Protein AF-A0A7C6DMA3-F1 (afdb_monomer)

Mean predicted aligned error: 2.85 Å

Foldseek 3Di:
DQFAWDWDQQFIAGPVRAGDQAAEAFAACLLVCQLVVNVVLNLVLLLLCLVLPHAEYEYECQDDDPGHRDLVSSLVRVLVSLVSNVVSNHAYEYEQDDLPQVDDDDLLVSLLSVLVSQVVGRRYAYASHAEQVDPSHDVLLVDLVSLVVSVVSHDPRHHYFSYEYPDLQDLPPGGLAEEYAQFLADDLLVQLCSLVSQLVSSVVPSHAYENPHYAADDPDDDRRRHDLDLQSLLSNLQSCQQSVHHYYHHYPVSSNSGNDDDSSSSNSSSNVVNVPLDPSNDDWAKDFACDPQDQFNDWPDPPAFPGKIKTHDDFKIKIKTAQGPDGRRTDTDPQKDFPAWSDDDVRMTMTIMGGDD

Radius of gyration: 20.08 Å; Cα contacts (8 Å, |Δi|>4): 879; chains: 1; bounding box: 53×37×54 Å

Nearest PDB structures (foldseek):
  5hmq-assembly3_D  TM=4.630E-01  e=2.710E-03  Pseudomonas putida KT2440
  5hmq-assembly1_A  TM=4.018E-01  e=1.694E-03  Pseudomonas putida KT2440
  6z9h-assembly2_B  TM=3.686E-01  e=1.774E-02  Escherichia coli
  7p76-assembly12_L  TM=3.505E-01  e=6.454E-02  Escherichia coli 909945-2
  3nq2-assembly2_B  TM=3.447E-01  e=1.161E-01  Escherichia coli

pLDDT: mean 97.15, std 2.54, range [81.31, 98.94]

Secondary structure (DSSP, 8-state):
-----EEETTEEE-TTS-B---EEEE-TTHHHHHHTT-HHHHHHHHHHHHHHT--EEEEES-BSSSS-B-HHHHHHHHHHHHHHHHHTT-EEEEEEESSTTSS---HHHHHHHHHHHHHHSSSEEEEEESSTTSTTS-GGGGSHHHHHHHHTTS-TT--EEEE-BSSTT---S-SSSEEE-----S-HHHHHHTHHHHHHHHHHHTS-EEESS-SEE-SS-BTTTEE--HHHHHHHHHHHHHTT-EEEE-BHHHHTTPPPPHHHHHHHHHHHHHHTSS-TT--PEEEETTSTT-SEEE--BTTTBSEEEEEEETTEEEEEEES-SS----EE-TTEEEEEEEEEETTEEEEEEEE--

Solvent-accessible surface area (backbone atoms only — not comparable to full-atom values): 17611 Å² total; per-residue (Å²): 108,72,59,42,62,46,77,58,60,43,34,42,19,34,74,85,66,48,70,49,82,52,34,30,31,44,20,34,34,35,44,41,30,42,47,74,69,39,47,67,56,34,47,53,27,51,52,50,41,39,75,62,65,37,43,27,38,34,28,40,36,23,34,69,83,94,53,80,34,47,60,68,46,29,59,70,22,44,64,57,51,52,52,58,32,37,79,54,52,25,33,34,40,39,22,46,38,32,44,49,58,79,50,93,73,64,63,64,64,49,42,28,51,50,23,54,53,39,53,77,41,46,46,44,36,40,26,52,18,61,46,27,74,43,88,48,28,44,73,64,48,55,35,56,72,51,35,51,55,48,56,71,49,37,47,94,82,46,49,32,22,39,15,26,27,100,44,60,70,54,74,58,41,52,47,72,28,34,37,22,41,40,65,43,62,78,58,68,55,62,39,42,54,50,55,56,42,38,34,51,49,17,68,77,64,53,18,27,29,29,33,63,43,37,59,17,30,23,84,55,68,36,91,61,60,26,38,51,56,32,46,56,33,17,44,40,21,33,47,22,55,40,52,61,33,30,38,26,50,28,35,60,43,15,58,62,28,43,75,56,55,75,47,31,40,50,25,50,49,29,18,43,56,23,47,59,75,58,58,81,93,61,82,46,49,68,31,53,50,56,40,95,83,12,52,30,52,46,53,38,60,86,75,14,21,65,46,51,42,34,19,37,50,93,53,40,34,40,37,41,40,35,44,39,75,55,79,37,64,73,37,61,27,88,54,30,44,81,74,43,76,75,48,77,48,81,34,35,38,33,30,34,29,35,43,63,134

Structure (mmCIF, N/CA/C/O backbone):
data_AF-A0A7C6DMA3-F1
#
_entry.id   AF-A0A7C6DMA3-F1
#
loop_
_atom_site.group_PDB
_atom_site.id
_atom_site.type_symbol
_atom_site.label_atom_id
_atom_site.label_alt_id
_atom_site.label_comp_id
_atom_site.label_asym_id
_atom_site.label_entity_id
_atom_site.label_seq_id
_atom_site.pdbx_PDB_ins_code
_atom_site.Cartn_x
_atom_site.Cartn_y
_atom_site.Cartn_z
_atom_site.occupancy
_atom_site.B_iso_or_equiv
_atom_site.auth_seq_id
_atom_site.auth_comp_id
_atom_site.auth_asym_id
_atom_site.auth_atom_id
_atom_site.pdbx_PDB_model_num
ATOM 1 N N . MET A 1 1 ? 1.587 -17.210 11.664 1.00 85.94 1 MET A N 1
ATOM 2 C CA . MET A 1 1 ? 1.929 -15.797 11.886 1.00 85.94 1 MET A CA 1
ATOM 3 C C . MET A 1 1 ? 3.360 -15.646 12.359 1.00 85.94 1 MET A C 1
ATOM 5 O O . MET A 1 1 ? 3.825 -16.495 13.106 1.00 85.94 1 MET A O 1
ATOM 9 N N . ARG A 1 2 ? 4.049 -14.588 11.923 1.00 91.31 2 ARG A N 1
ATOM 10 C CA . ARG A 1 2 ? 5.487 -14.378 12.159 1.00 91.31 2 ARG A CA 1
ATOM 11 C C . ARG A 1 2 ? 5.799 -13.333 13.234 1.00 91.31 2 ARG A C 1
ATOM 13 O O . ARG A 1 2 ? 6.914 -12.848 13.281 1.00 91.31 2 ARG A O 1
ATOM 20 N N . GLY A 1 3 ? 4.839 -12.997 14.087 1.00 95.75 3 GLY A N 1
ATOM 21 C CA . GLY A 1 3 ? 5.004 -12.002 15.143 1.00 95.75 3 GLY A CA 1
ATOM 22 C C . GLY A 1 3 ? 4.881 -10.558 14.666 1.00 95.75 3 GLY A C 1
ATOM 23 O O . GLY A 1 3 ? 4.418 -10.289 13.556 1.00 95.75 3 GLY A O 1
ATOM 24 N N . ARG A 1 4 ? 5.244 -9.618 15.538 1.00 97.38 4 ARG A N 1
ATOM 25 C CA . ARG A 1 4 ? 5.005 -8.188 15.325 1.00 97.38 4 ARG A CA 1
ATOM 26 C C . ARG A 1 4 ? 5.930 -7.605 14.260 1.00 97.38 4 ARG A C 1
ATOM 28 O O . ARG A 1 4 ? 7.129 -7.860 14.290 1.00 97.38 4 ARG A O 1
ATOM 35 N N . LEU A 1 5 ? 5.377 -6.812 13.342 1.00 98.12 5 LEU A N 1
ATOM 36 C CA . LEU A 1 5 ? 6.200 -6.075 12.384 1.00 98.12 5 LEU A CA 1
ATOM 37 C C . LEU A 1 5 ? 6.976 -4.965 13.090 1.00 98.12 5 LEU A C 1
ATOM 39 O O . LEU A 1 5 ? 6.444 -4.303 13.980 1.00 98.12 5 LEU A O 1
ATOM 43 N N . ALA A 1 6 ? 8.206 -4.750 12.648 1.00 97.75 6 ALA A N 1
ATOM 44 C CA . ALA A 1 6 ? 9.027 -3.606 13.009 1.00 97.75 6 ALA A CA 1
ATOM 45 C C . ALA A 1 6 ? 9.390 -2.810 11.749 1.00 97.75 6 ALA A C 1
ATOM 47 O O . ALA A 1 6 ? 9.106 -3.237 10.622 1.00 97.75 6 ALA A O 1
ATOM 48 N N . ILE A 1 7 ? 10.016 -1.656 11.953 1.00 98.00 7 ILE A N 1
ATOM 49 C CA . ILE A 1 7 ? 10.535 -0.812 10.881 1.00 98.00 7 ILE A CA 1
ATOM 50 C C . ILE A 1 7 ? 12.060 -0.855 10.910 1.00 98.00 7 ILE A C 1
ATOM 52 O O . ILE A 1 7 ? 12.674 -0.707 11.963 1.00 98.00 7 ILE A O 1
ATOM 56 N N . ASP A 1 8 ? 12.644 -1.070 9.737 1.00 97.12 8 ASP A N 1
ATOM 57 C CA . ASP A 1 8 ? 14.080 -1.057 9.477 1.00 97.12 8 ASP A CA 1
ATOM 58 C C . ASP A 1 8 ? 14.340 -0.089 8.317 1.00 97.12 8 ASP A C 1
ATOM 60 O O . ASP A 1 8 ? 14.131 -0.426 7.145 1.00 97.12 8 ASP A O 1
ATOM 64 N N . GLY A 1 9 ? 14.67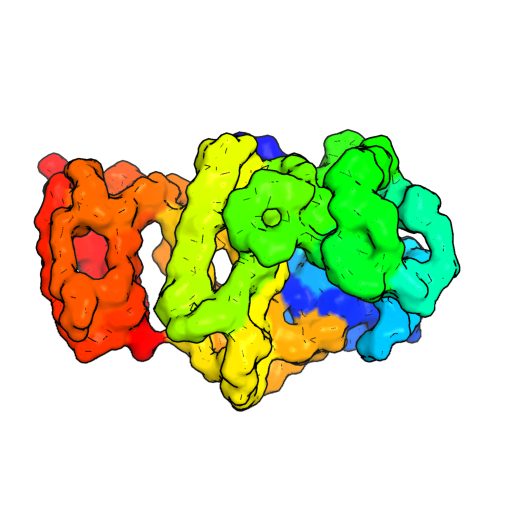5 1.158 8.668 1.00 96.56 9 GLY A N 1
ATOM 65 C CA . GLY A 1 9 ? 14.746 2.289 7.742 1.00 96.56 9 GLY A CA 1
ATOM 66 C C . GLY A 1 9 ? 13.462 2.423 6.924 1.00 96.56 9 GLY A C 1
ATOM 67 O O . GLY A 1 9 ? 12.372 2.649 7.448 1.00 96.56 9 GLY A O 1
ATOM 68 N N . ARG A 1 10 ? 13.576 2.194 5.616 1.00 97.25 10 ARG A N 1
ATOM 69 C CA . ARG A 1 10 ? 12.475 2.300 4.649 1.00 97.25 10 ARG A CA 1
ATOM 70 C C . ARG A 1 10 ? 11.560 1.075 4.570 1.00 97.25 10 ARG A C 1
ATOM 72 O O . ARG A 1 10 ? 10.633 1.071 3.761 1.00 97.25 10 ARG A O 1
ATOM 79 N N . HIS A 1 11 ? 11.793 0.038 5.372 1.00 97.06 11 HIS A N 1
ATOM 80 C CA . HIS A 1 11 ? 11.151 -1.264 5.187 1.00 97.06 11 HIS A CA 1
ATOM 81 C C . HIS A 1 11 ? 10.372 -1.728 6.414 1.00 97.06 11 HIS A C 1
ATOM 83 O O . HIS A 1 11 ? 10.768 -1.503 7.555 1.00 97.06 11 HIS A O 1
ATOM 89 N N . PHE A 1 12 ? 9.290 -2.465 6.165 1.00 98.19 12 PHE A N 1
ATOM 90 C CA . PHE A 1 12 ? 8.677 -3.309 7.184 1.00 98.19 12 PHE A CA 1
ATOM 91 C C . PHE A 1 12 ? 9.434 -4.635 7.266 1.00 98.19 12 PHE A C 1
ATOM 93 O O . PHE A 1 12 ? 9.757 -5.240 6.237 1.00 98.19 12 PHE A O 1
ATOM 100 N N . VAL A 1 13 ? 9.674 -5.123 8.479 1.00 97.69 13 VAL A N 1
ATOM 101 C CA . VAL A 1 13 ? 10.359 -6.399 8.716 1.00 97.69 13 VAL A CA 1
ATOM 102 C C . VAL A 1 13 ? 9.626 -7.249 9.739 1.00 97.69 13 VAL A C 1
ATOM 104 O O . VAL A 1 13 ? 8.988 -6.744 10.661 1.00 97.69 13 VAL A O 1
ATOM 107 N N . TYR A 1 14 ? 9.723 -8.563 9.570 1.00 97.75 14 TYR A N 1
ATOM 108 C CA . TYR A 1 14 ? 9.370 -9.519 10.613 1.00 97.75 14 TYR A CA 1
ATOM 109 C C . TYR A 1 14 ? 10.416 -9.483 11.750 1.00 97.75 14 TYR A C 1
ATOM 111 O O . TYR A 1 14 ? 11.539 -9.027 11.526 1.00 97.75 14 TYR A O 1
ATOM 119 N N . PRO A 1 15 ? 10.117 -10.038 12.941 1.00 96.88 15 PRO A N 1
ATOM 120 C CA . PRO A 1 15 ? 11.073 -10.167 14.048 1.00 96.88 15 PRO A CA 1
ATOM 121 C C . PRO A 1 15 ? 12.363 -10.919 13.696 1.00 96.88 15 PRO A C 1
ATOM 123 O O . PRO A 1 15 ? 13.386 -10.717 14.339 1.00 96.88 15 PRO A O 1
ATOM 126 N N . ASP A 1 16 ? 12.327 -11.788 12.681 1.00 95.81 16 ASP A N 1
ATOM 127 C CA . ASP A 1 16 ? 13.502 -12.513 12.182 1.00 95.81 16 ASP A CA 1
ATOM 128 C C . ASP A 1 16 ? 14.338 -11.710 11.164 1.00 95.81 16 ASP A C 1
ATOM 130 O O . ASP A 1 16 ? 15.251 -12.254 10.544 1.00 95.81 16 ASP A O 1
ATOM 134 N N . GLY A 1 17 ? 14.014 -10.429 10.960 1.00 95.44 17 GLY A N 1
ATOM 135 C CA . GLY A 1 17 ? 14.693 -9.522 10.036 1.00 95.44 17 GLY A CA 1
ATOM 136 C C . GLY A 1 17 ? 14.291 -9.690 8.570 1.00 95.44 17 GLY A C 1
ATOM 137 O O . GLY A 1 17 ? 14.696 -8.885 7.726 1.00 95.44 17 GLY A O 1
ATOM 138 N N . ARG A 1 18 ? 13.475 -10.697 8.218 1.00 95.62 18 ARG A N 1
ATOM 139 C CA . ARG A 1 18 ? 13.034 -10.859 6.828 1.00 95.62 18 ARG A CA 1
ATOM 140 C C . ARG A 1 18 ? 12.102 -9.716 6.412 1.00 95.62 18 ARG A C 1
ATOM 142 O O . ARG A 1 18 ? 11.298 -9.257 7.225 1.00 95.62 18 ARG A O 1
ATOM 149 N N . PRO A 1 19 ? 12.143 -9.288 5.137 1.00 95.94 19 PRO A N 1
ATOM 150 C CA . PRO A 1 19 ? 11.247 -8.251 4.635 1.00 95.94 19 PRO A CA 1
ATOM 151 C C . PRO A 1 19 ? 9.770 -8.662 4.743 1.00 95.94 19 PRO A C 1
ATOM 153 O O . PRO A 1 19 ? 9.406 -9.799 4.425 1.00 95.94 19 PRO A O 1
ATOM 156 N N . PHE A 1 20 ? 8.915 -7.717 5.130 1.00 97.62 20 PHE A N 1
ATOM 157 C CA . PHE A 1 20 ? 7.468 -7.800 4.960 1.00 97.62 20 PHE A CA 1
ATOM 158 C C . PHE A 1 20 ? 7.055 -6.989 3.728 1.00 97.62 20 PHE A C 1
ATOM 160 O O . PHE A 1 20 ? 6.999 -5.761 3.754 1.00 97.62 20 PHE A O 1
ATOM 167 N N . HIS A 1 21 ? 6.726 -7.686 2.641 1.00 98.00 21 HIS A N 1
ATOM 168 C CA . HIS A 1 21 ? 6.213 -7.055 1.424 1.00 98.00 21 HIS A CA 1
ATOM 169 C C . HIS A 1 21 ? 4.713 -6.820 1.547 1.00 98.00 21 HIS A C 1
ATOM 171 O O . HIS A 1 21 ? 3.924 -7.765 1.461 1.00 98.00 21 HIS A O 1
ATOM 177 N N . TRP A 1 22 ? 4.312 -5.571 1.773 1.00 98.56 22 TRP A N 1
ATOM 178 C CA . TRP A 1 22 ? 2.912 -5.202 1.981 1.00 98.56 22 TRP A CA 1
ATOM 179 C C . TRP A 1 22 ? 2.057 -5.472 0.735 1.00 98.56 22 TRP A C 1
ATOM 181 O O . TRP A 1 22 ? 2.224 -4.831 -0.305 1.00 98.56 22 TRP A O 1
ATOM 191 N N . ARG A 1 23 ? 1.097 -6.393 0.875 1.00 98.56 23 ARG A N 1
ATOM 192 C CA . ARG A 1 23 ? 0.064 -6.738 -0.112 1.00 98.56 23 ARG A CA 1
ATOM 193 C C . ARG A 1 23 ? -1.292 -6.646 0.571 1.00 98.56 23 ARG A C 1
ATOM 195 O O . ARG A 1 23 ? -1.877 -7.656 0.975 1.00 98.56 23 ARG A O 1
ATOM 202 N N . GLY A 1 24 ? -1.728 -5.407 0.764 1.00 98.69 24 GLY A N 1
ATOM 203 C CA . GLY A 1 24 ? -2.958 -5.095 1.476 1.00 98.69 24 GLY A CA 1
ATOM 204 C C . GLY A 1 24 ? -4.191 -5.256 0.594 1.00 98.69 24 GLY A 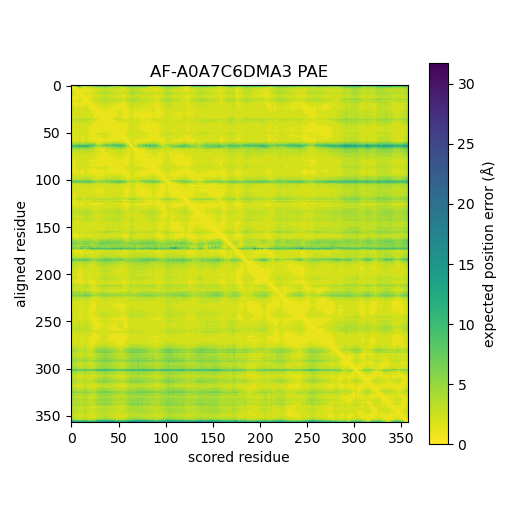C 1
ATOM 205 O O . GLY A 1 24 ? -4.109 -5.133 -0.628 1.00 98.69 24 GLY A O 1
ATOM 206 N N . VAL A 1 25 ? -5.348 -5.452 1.218 1.00 98.94 25 VAL A N 1
ATOM 207 C CA . VAL A 1 25 ? -6.660 -5.290 0.582 1.00 98.94 25 VAL A CA 1
ATOM 208 C C . VAL A 1 25 ? -7.599 -4.482 1.474 1.00 98.94 25 VAL A C 1
ATOM 210 O O . VAL A 1 25 ? -7.590 -4.613 2.698 1.00 98.94 25 VAL A O 1
ATOM 213 N N . THR A 1 26 ? -8.415 -3.627 0.859 1.00 98.69 26 THR A N 1
ATOM 214 C CA . THR A 1 26 ? -9.459 -2.869 1.561 1.00 98.69 26 THR A CA 1
ATOM 215 C C . THR A 1 26 ? -10.580 -3.790 2.054 1.00 98.69 26 THR A C 1
ATOM 217 O O . THR A 1 26 ? -11.122 -4.569 1.273 1.00 98.69 26 THR A O 1
ATOM 220 N N . ALA A 1 27 ? -10.950 -3.665 3.331 1.00 98.62 27 ALA A N 1
ATOM 221 C CA . ALA A 1 27 ? -11.989 -4.451 3.996 1.00 98.62 27 ALA A CA 1
ATOM 222 C C . ALA A 1 27 ? -12.710 -3.622 5.082 1.00 98.62 27 ALA A C 1
ATOM 224 O O . ALA A 1 27 ? -12.784 -4.022 6.242 1.00 98.62 27 ALA A O 1
ATOM 225 N N . PHE A 1 28 ? -13.213 -2.431 4.743 1.00 98.56 28 PHE A N 1
ATOM 226 C CA . PHE A 1 28 ? -13.631 -1.425 5.736 1.00 98.56 28 PHE A CA 1
ATOM 227 C C . PHE A 1 28 ? -14.649 -1.923 6.754 1.00 98.56 28 PHE A C 1
ATOM 229 O O . PHE A 1 28 ? -14.469 -1.693 7.948 1.00 98.56 28 PHE A O 1
ATOM 236 N N . ARG A 1 29 ? -15.671 -2.640 6.287 1.00 98.50 29 ARG A N 1
ATOM 237 C CA . ARG A 1 29 ? -16.746 -3.176 7.124 1.00 98.50 29 ARG A CA 1
ATOM 238 C C . ARG A 1 29 ? -16.361 -4.438 7.906 1.00 98.50 29 ARG A C 1
ATOM 240 O O . ARG A 1 29 ? -17.161 -4.961 8.665 1.00 98.50 29 ARG A O 1
ATOM 247 N N . LEU A 1 30 ? -15.155 -4.975 7.749 1.00 98.69 30 LEU A N 1
ATOM 248 C CA . LEU A 1 30 ? -14.840 -6.298 8.295 1.00 98.69 30 LEU A CA 1
ATOM 249 C C . LEU A 1 30 ? -15.009 -6.381 9.824 1.00 98.69 30 LEU A C 1
ATOM 251 O O . LEU A 1 30 ? -15.485 -7.394 10.329 1.00 98.69 30 LEU A O 1
ATOM 255 N N . LEU A 1 31 ? -14.664 -5.310 10.546 1.00 98.75 31 LEU A N 1
ATOM 256 C CA . LEU A 1 31 ? -14.837 -5.224 12.000 1.00 98.75 31 LEU A CA 1
ATOM 257 C C . LEU A 1 31 ? -16.309 -5.090 12.424 1.00 98.75 31 LEU A C 1
ATOM 259 O O . LEU A 1 31 ? -16.691 -5.628 13.458 1.00 98.75 31 LEU A O 1
ATOM 263 N N . ASP A 1 32 ? -17.129 -4.434 11.604 1.00 98.62 32 ASP A N 1
ATOM 264 C CA . ASP A 1 32 ? -18.578 -4.293 11.803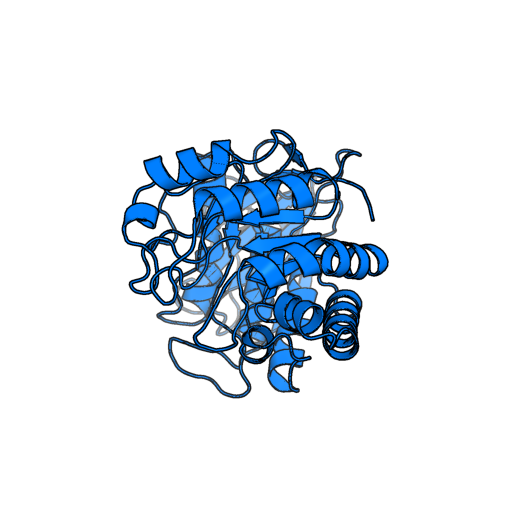 1.00 98.62 32 ASP A CA 1
ATOM 265 C C . ASP A 1 32 ? -19.270 -5.660 11.807 1.00 98.62 32 ASP A C 1
ATOM 267 O O . ASP A 1 32 ? -20.044 -5.948 12.711 1.00 98.62 32 ASP A O 1
ATOM 271 N N . TYR A 1 33 ? -18.899 -6.566 10.894 1.00 98.62 33 TYR A N 1
ATOM 272 C CA . TYR A 1 33 ? -19.444 -7.928 10.909 1.00 98.62 33 TYR A CA 1
ATOM 273 C C . TYR A 1 33 ? -19.153 -8.675 12.211 1.00 98.62 33 TYR A C 1
ATOM 275 O O . TYR A 1 33 ? -20.022 -9.378 12.712 1.00 98.62 33 TYR A O 1
ATOM 283 N N . VAL A 1 34 ? -17.956 -8.520 12.783 1.00 98.75 34 VAL A N 1
ATOM 284 C CA . VAL A 1 34 ? -17.628 -9.156 14.068 1.00 98.75 34 VAL A CA 1
ATOM 285 C C . VAL A 1 34 ? -18.405 -8.497 15.212 1.00 98.75 34 VAL A C 1
ATOM 287 O O . VAL A 1 34 ? -18.910 -9.200 16.083 1.00 98.75 34 VAL A O 1
ATOM 290 N N . ALA A 1 35 ? -18.554 -7.169 15.190 1.00 98.56 35 ALA A N 1
ATOM 291 C CA . ALA A 1 35 ? -19.354 -6.428 16.165 1.00 98.56 35 ALA A CA 1
ATOM 292 C C . ALA A 1 35 ? -20.843 -6.823 16.151 1.00 98.56 35 ALA A C 1
ATOM 294 O O . ALA A 1 35 ? -21.451 -6.917 17.216 1.00 98.56 35 ALA A O 1
ATOM 295 N N . ASP A 1 36 ? -21.394 -7.123 14.974 1.00 98.25 36 ASP A N 1
ATOM 296 C CA . ASP A 1 36 ? -22.778 -7.574 14.781 1.00 98.25 36 ASP A CA 1
ATOM 297 C C . ASP A 1 36 ? -22.975 -9.086 15.030 1.00 98.25 36 ASP A C 1
ATOM 299 O O . ASP A 1 36 ? -24.092 -9.599 14.929 1.00 98.25 36 ASP A O 1
ATOM 303 N N . GLY A 1 37 ? -21.905 -9.830 15.338 1.00 98.19 37 GLY A N 1
ATOM 304 C CA . GLY A 1 37 ? -21.943 -11.286 15.523 1.00 98.19 37 GLY A CA 1
ATOM 305 C C . GLY A 1 37 ? -21.991 -12.104 14.223 1.00 98.19 37 GLY A C 1
ATOM 306 O O . GLY A 1 37 ? -22.164 -13.322 14.266 1.00 98.19 37 GLY A O 1
ATOM 307 N N . ASP A 1 38 ? -21.795 -11.476 13.063 1.00 98.31 38 ASP A N 1
ATOM 308 C CA . ASP A 1 38 ? -21.713 -12.109 11.740 1.00 98.31 38 ASP A CA 1
ATOM 309 C C . ASP A 1 38 ? -20.264 -12.511 11.389 1.00 98.31 38 ASP A C 1
ATOM 311 O O . ASP A 1 38 ? -19.695 -12.150 10.352 1.00 98.31 38 ASP A O 1
ATOM 315 N N . GLU A 1 39 ? -19.632 -13.297 12.266 1.00 98.56 39 GLU A N 1
ATOM 316 C CA . GLU A 1 39 ? -18.266 -13.794 12.042 1.00 98.56 39 GLU A CA 1
ATOM 317 C C . GLU A 1 39 ? -18.143 -14.630 10.757 1.00 98.56 39 GLU A C 1
ATOM 319 O O . GLU A 1 39 ? -17.056 -14.722 10.187 1.00 98.56 39 GLU A O 1
ATOM 324 N N . GLY A 1 40 ? -19.245 -15.216 10.270 1.00 98.69 40 GLY A N 1
ATOM 325 C CA . GLY A 1 40 ? -19.273 -16.002 9.038 1.00 98.69 40 GLY A CA 1
ATOM 326 C C . GLY A 1 40 ? -18.898 -15.177 7.805 1.00 98.69 40 GLY A C 1
ATOM 327 O O . GLY A 1 40 ? -18.076 -15.623 6.997 1.00 98.69 40 GLY A O 1
ATOM 328 N N . LYS A 1 41 ? -19.432 -13.954 7.673 1.00 98.56 41 LYS A N 1
ATOM 329 C CA . LYS A 1 41 ? -19.024 -13.036 6.596 1.00 98.56 41 LYS A CA 1
ATOM 330 C C . LYS A 1 41 ? -17.579 -12.583 6.750 1.00 98.56 41 LYS A C 1
ATOM 332 O O . LYS A 1 41 ? -16.842 -12.569 5.762 1.00 98.56 41 LYS A O 1
ATOM 337 N N . ALA A 1 42 ? -17.158 -12.262 7.975 1.00 98.81 42 ALA A N 1
ATOM 338 C CA . ALA A 1 42 ? -15.786 -11.838 8.230 1.00 98.81 42 ALA A CA 1
ATOM 339 C C . ALA A 1 42 ? -14.769 -12.941 7.886 1.00 98.81 42 ALA A C 1
ATOM 341 O O . ALA A 1 42 ? -13.793 -12.700 7.174 1.00 98.81 42 ALA A O 1
ATOM 342 N N . ASP A 1 43 ? -15.024 -14.175 8.320 1.00 98.88 43 ASP A N 1
ATOM 343 C CA . ASP A 1 43 ? -14.207 -15.336 7.978 1.00 98.88 43 ASP A CA 1
ATOM 344 C C . ASP A 1 43 ? -14.174 -15.598 6.466 1.00 98.88 43 ASP A C 1
ATOM 346 O O . ASP A 1 43 ? -13.094 -15.828 5.918 1.00 98.88 43 ASP A O 1
ATOM 350 N N . ALA A 1 44 ? -15.318 -15.537 5.776 1.00 98.81 44 ALA A N 1
ATOM 351 C CA . ALA A 1 44 ? -15.369 -15.736 4.329 1.00 98.81 44 ALA A CA 1
ATOM 352 C C . ALA A 1 44 ? -14.446 -14.752 3.588 1.00 98.81 44 ALA A C 1
ATOM 354 O O . ALA A 1 44 ? -13.676 -15.167 2.717 1.00 98.81 44 ALA A O 1
ATOM 355 N N . PHE A 1 45 ? -14.459 -13.473 3.980 1.00 98.88 45 PHE A N 1
ATOM 356 C CA . PHE A 1 45 ? -13.566 -12.466 3.409 1.00 98.88 45 PHE A CA 1
ATOM 357 C C . PHE A 1 45 ? -12.094 -12.730 3.750 1.00 98.88 45 PHE A C 1
ATOM 359 O O . PHE A 1 45 ? -11.244 -12.700 2.862 1.00 98.88 45 PHE A O 1
ATOM 366 N N . LEU A 1 46 ? -11.770 -13.031 5.013 1.00 98.94 46 LEU A N 1
ATOM 367 C CA . LEU A 1 46 ? -10.391 -13.314 5.430 1.00 98.94 46 LEU A CA 1
ATOM 368 C C . LEU A 1 46 ? -9.817 -14.554 4.718 1.00 98.94 46 LEU A C 1
ATOM 370 O O . LEU A 1 46 ? -8.663 -14.541 4.287 1.00 98.94 46 LEU A O 1
ATOM 374 N N . ARG A 1 47 ? -10.614 -15.619 4.549 1.00 98.88 47 ARG A N 1
ATOM 375 C CA . ARG A 1 47 ? -10.218 -16.808 3.774 1.00 98.88 47 ARG A CA 1
ATOM 376 C C . ARG A 1 47 ? -9.965 -16.461 2.318 1.00 98.88 47 ARG A C 1
ATOM 378 O O . ARG A 1 47 ? -8.941 -16.873 1.776 1.00 98.88 47 ARG A O 1
ATOM 385 N N . TRP A 1 48 ? -10.862 -15.691 1.705 1.00 98.81 48 TRP A N 1
ATOM 386 C CA . TRP A 1 48 ? -10.678 -15.210 0.342 1.00 98.81 48 TRP A CA 1
ATOM 387 C C . TRP A 1 48 ? -9.383 -14.397 0.203 1.00 98.81 48 TRP A C 1
ATOM 389 O O . TRP A 1 48 ? -8.575 -14.692 -0.680 1.00 98.81 48 TRP A O 1
ATOM 399 N N . ALA A 1 49 ? -9.143 -13.435 1.098 1.00 98.88 49 ALA A N 1
ATOM 400 C CA . ALA A 1 49 ? -7.965 -12.576 1.052 1.00 98.88 49 ALA A CA 1
ATOM 401 C C . ALA A 1 49 ? -6.679 -13.411 1.128 1.00 98.88 49 ALA A C 1
ATOM 403 O O . ALA A 1 49 ? -5.788 -13.284 0.283 1.00 98.88 49 ALA A O 1
ATOM 404 N N . ARG A 1 50 ? -6.612 -14.345 2.086 1.00 98.75 50 ARG A N 1
ATOM 405 C CA . ARG A 1 50 ? -5.453 -15.228 2.229 1.00 98.75 50 ARG A CA 1
ATOM 406 C C . ARG A 1 50 ? -5.258 -16.132 1.012 1.00 98.75 50 ARG A C 1
ATOM 408 O O . ARG A 1 50 ? -4.135 -16.231 0.517 1.00 98.75 50 ARG A O 1
ATOM 415 N N . ALA A 1 51 ? -6.325 -16.768 0.526 1.00 98.69 51 ALA A N 1
ATOM 416 C CA . ALA A 1 51 ? -6.275 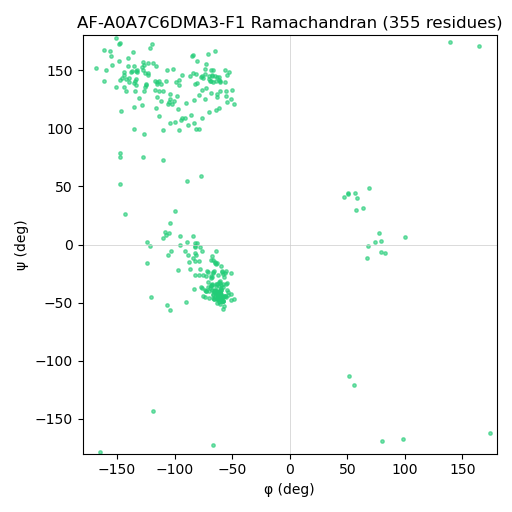-17.676 -0.622 1.00 98.69 51 ALA A CA 1
ATOM 417 C C . ALA A 1 51 ? -5.793 -16.973 -1.900 1.00 98.69 51 ALA A C 1
ATOM 419 O O . ALA A 1 51 ? -5.067 -17.566 -2.695 1.00 98.69 51 ALA A O 1
ATOM 420 N N . ASN A 1 52 ? -6.128 -15.691 -2.059 1.00 98.69 52 ASN A N 1
ATOM 421 C CA . ASN A 1 52 ? -5.695 -14.887 -3.198 1.00 98.69 52 ASN A CA 1
ATOM 422 C C . ASN A 1 52 ? -4.281 -14.328 -3.051 1.00 98.69 52 ASN A C 1
ATOM 424 O O . ASN A 1 52 ? -3.735 -13.840 -4.029 1.00 98.69 52 ASN A O 1
ATOM 428 N N . GLY A 1 53 ? -3.644 -14.452 -1.884 1.00 98.56 53 GLY A N 1
ATOM 429 C CA . GLY A 1 53 ? -2.252 -14.053 -1.682 1.00 98.56 53 GLY A CA 1
ATOM 430 C C . GLY A 1 53 ? -2.040 -12.707 -1.005 1.00 98.56 53 GLY A C 1
ATOM 431 O O . GLY A 1 53 ? -0.887 -12.288 -0.892 1.00 98.56 53 GLY A O 1
ATOM 432 N N . PHE A 1 54 ? -3.104 -12.060 -0.529 1.00 98.81 54 PHE A N 1
ATOM 433 C CA . PHE A 1 54 ? -2.974 -10.913 0.362 1.00 98.81 54 PHE A CA 1
ATOM 434 C C . PHE A 1 54 ? -2.380 -11.358 1.704 1.00 98.81 54 PHE A C 1
ATOM 436 O O . PHE A 1 54 ? -2.562 -12.500 2.141 1.00 98.81 54 PHE A O 1
ATOM 443 N N . ASN A 1 55 ? -1.648 -10.453 2.351 1.00 98.75 55 ASN A N 1
ATOM 444 C CA . ASN A 1 55 ? -1.067 -10.673 3.680 1.00 98.75 55 ASN A CA 1
ATOM 445 C C . ASN A 1 55 ? -1.537 -9.648 4.719 1.00 98.75 55 ASN A C 1
ATOM 447 O O . ASN A 1 55 ? -1.148 -9.743 5.883 1.00 98.75 55 ASN A O 1
ATOM 451 N N . LEU A 1 56 ? -2.376 -8.694 4.311 1.00 98.75 56 LEU A N 1
ATOM 452 C CA . LEU A 1 56 ? -2.932 -7.672 5.181 1.00 98.75 56 LEU A CA 1
ATOM 453 C C . LEU A 1 56 ? -4.343 -7.275 4.733 1.00 98.75 56 LEU A C 1
ATOM 455 O O . LEU A 1 56 ? -4.609 -7.153 3.537 1.00 98.75 56 LEU A O 1
ATOM 459 N N . VAL A 1 57 ? -5.232 -7.031 5.694 1.00 98.88 57 VAL A N 1
ATOM 460 C CA . VAL A 1 57 ? -6.548 -6.414 5.470 1.00 98.88 57 VAL A CA 1
ATOM 461 C C . VAL A 1 57 ? -6.627 -5.063 6.175 1.00 98.88 57 VAL A C 1
ATOM 463 O O . VAL A 1 57 ? -6.142 -4.910 7.292 1.00 98.88 57 VAL A O 1
ATOM 466 N N . ARG A 1 58 ? -7.237 -4.074 5.525 1.00 98.81 58 ARG A N 1
ATOM 467 C CA . ARG A 1 58 ? -7.405 -2.721 6.064 1.00 98.81 58 ARG A CA 1
ATOM 468 C C . ARG A 1 58 ? -8.849 -2.490 6.493 1.00 98.81 58 ARG A C 1
ATOM 470 O O . ARG A 1 58 ? -9.748 -2.584 5.655 1.00 98.81 58 ARG A O 1
ATOM 477 N N . VAL A 1 59 ? -9.073 -2.177 7.768 1.00 98.81 59 VAL A N 1
ATOM 478 C CA . VAL A 1 59 ? -10.409 -2.117 8.393 1.00 98.81 59 VAL A CA 1
ATOM 479 C C . VAL A 1 59 ? -10.644 -0.775 9.083 1.00 98.81 59 VAL A C 1
ATOM 481 O O . VAL A 1 59 ? -9.690 -0.125 9.508 1.00 98.81 59 VAL A O 1
ATOM 484 N N . LEU A 1 60 ? -11.905 -0.358 9.222 1.00 98.56 60 LEU A N 1
ATOM 485 C CA . LEU A 1 60 ? -12.255 0.850 9.976 1.00 98.56 60 LEU A CA 1
ATOM 486 C C . LEU A 1 60 ? -12.658 0.493 11.412 1.00 98.56 60 LEU A C 1
ATOM 488 O O . LEU A 1 60 ? -13.398 -0.461 11.631 1.00 98.56 60 LEU A O 1
ATOM 492 N N . GLY A 1 61 ? -12.177 1.276 12.378 1.00 97.31 61 GLY A N 1
ATOM 493 C CA . GLY A 1 61 ? -12.515 1.202 13.805 1.00 97.31 61 GLY A CA 1
ATOM 494 C C . GLY A 1 61 ? -13.741 2.029 14.199 1.00 97.31 61 GLY A C 1
ATOM 495 O O . GLY A 1 61 ? -14.229 1.931 15.320 1.00 97.31 61 GLY A O 1
ATOM 496 N N . SER A 1 62 ? -14.248 2.850 13.281 1.00 94.94 62 SER A N 1
ATOM 497 C CA . SER A 1 62 ? -15.459 3.653 13.446 1.00 94.94 62 SER A CA 1
ATOM 498 C C . SER A 1 62 ? -15.977 4.092 12.076 1.00 94.94 62 SER A C 1
ATOM 500 O O . SER A 1 62 ? -15.178 4.403 11.196 1.00 94.94 62 SER A O 1
ATOM 502 N N . LEU A 1 63 ? -17.298 4.091 11.872 1.00 94.44 63 LEU A N 1
ATOM 503 C CA . LEU A 1 63 ? -17.981 4.721 10.731 1.00 94.44 63 LEU A CA 1
ATOM 504 C C . LEU A 1 63 ? -19.495 4.745 11.005 1.00 94.44 63 LEU A C 1
ATOM 506 O O . LEU A 1 63 ? -19.993 3.864 11.695 1.00 94.44 63 LEU A O 1
ATOM 510 N N . CYS A 1 64 ? -20.244 5.707 10.454 1.00 86.75 64 CYS A N 1
ATOM 511 C CA . CYS A 1 64 ? -21.714 5.684 10.533 1.00 86.75 64 CYS A CA 1
ATOM 512 C C . CYS A 1 64 ? -22.436 6.204 9.273 1.00 86.75 64 CYS A C 1
ATOM 514 O O . CYS A 1 64 ? -23.547 6.722 9.359 1.00 86.75 64 CYS A O 1
ATOM 516 N N . CYS A 1 65 ? -21.802 6.116 8.097 1.00 85.94 65 CYS A N 1
ATOM 517 C CA . CYS A 1 65 ? -22.428 6.495 6.822 1.00 85.94 65 CYS A CA 1
ATOM 518 C C . CYS A 1 65 ? -22.808 5.284 5.955 1.00 85.94 65 CYS A C 1
ATOM 520 O O . CYS A 1 65 ? -23.950 5.190 5.520 1.00 85.94 65 CYS A O 1
ATOM 522 N N . TRP A 1 66 ? -21.877 4.358 5.698 1.00 86.81 66 TRP A N 1
ATOM 523 C CA . TRP A 1 66 ? -22.115 3.174 4.851 1.00 86.81 66 TRP A CA 1
ATOM 524 C C . TRP A 1 66 ? -22.458 1.906 5.643 1.00 86.81 66 TRP A C 1
ATOM 526 O O . TRP A 1 66 ? -23.041 0.970 5.101 1.00 86.81 66 TRP A O 1
ATOM 536 N N . PHE A 1 67 ? -22.064 1.881 6.910 1.00 92.94 67 PHE A N 1
ATOM 537 C CA . PHE A 1 67 ? -22.391 0.898 7.939 1.00 92.94 67 PHE A CA 1
ATOM 538 C C . PHE A 1 67 ? -22.254 1.598 9.298 1.00 92.94 67 PHE A C 1
ATOM 540 O O . PHE A 1 67 ? -21.661 2.682 9.352 1.00 92.94 67 PHE A O 1
ATOM 547 N N . ASP A 1 68 ? -22.837 1.032 10.356 1.00 93.88 68 ASP A N 1
ATOM 548 C CA . ASP A 1 68 ? -22.937 1.680 11.668 1.00 93.88 68 ASP A CA 1
ATOM 549 C C . ASP A 1 68 ? -22.048 1.022 12.730 1.00 93.88 68 ASP A C 1
ATOM 551 O O . ASP A 1 68 ? -22.522 0.397 13.677 1.00 93.88 68 ASP A O 1
ATOM 555 N N . LEU A 1 69 ? -20.738 1.233 12.608 1.00 96.75 69 LEU A N 1
ATOM 556 C CA . LEU A 1 69 ? -19.779 0.725 13.576 1.00 96.75 69 LEU A CA 1
ATOM 557 C C . LEU A 1 69 ? -19.581 1.726 14.720 1.00 96.75 69 LEU A C 1
ATOM 559 O O . LEU A 1 69 ? -18.867 2.730 14.600 1.00 96.75 69 LEU A O 1
ATOM 563 N N . GLN A 1 70 ? -20.203 1.429 15.860 1.00 96.12 70 GLN A N 1
ATOM 564 C CA . GLN A 1 70 ? -20.044 2.199 17.093 1.00 96.12 70 GLN A CA 1
ATOM 565 C C . GLN A 1 70 ? -18.626 2.036 17.676 1.00 96.12 70 GLN A C 1
ATOM 567 O O . GLN A 1 70 ? -18.120 0.913 17.724 1.00 96.12 70 GLN A O 1
ATOM 572 N N . PRO A 1 71 ? -18.008 3.102 18.227 1.00 96.69 71 PRO A N 1
ATOM 573 C CA . PRO A 1 71 ? -16.675 3.032 18.834 1.00 96.69 71 PRO A CA 1
ATOM 574 C C . PRO A 1 71 ? -16.515 1.945 19.908 1.00 96.69 71 PRO A C 1
ATOM 576 O O . PRO A 1 71 ? -15.490 1.269 19.948 1.00 96.69 71 PRO A O 1
ATOM 579 N N . HIS A 1 72 ? -17.520 1.757 20.770 1.00 97.50 72 HIS A N 1
ATOM 580 C CA . HIS A 1 72 ? -17.483 0.742 21.829 1.00 97.50 72 HIS A CA 1
ATOM 581 C C . HIS A 1 72 ? -17.635 -0.680 21.266 1.00 97.50 72 HIS A C 1
ATOM 583 O O . HIS A 1 72 ? -16.918 -1.585 21.688 1.00 97.50 72 HIS A O 1
ATOM 589 N N . SER A 1 73 ? -18.511 -0.874 20.274 1.00 98.25 73 SER A N 1
ATOM 590 C CA . SER A 1 73 ? -18.674 -2.162 19.593 1.00 98.25 73 SER A CA 1
ATOM 591 C C . SER A 1 73 ? -17.405 -2.553 18.838 1.00 98.25 73 SER A C 1
ATOM 593 O O . SER A 1 73 ? -16.966 -3.696 18.927 1.00 98.25 73 SER A O 1
ATOM 595 N N . ALA A 1 74 ? -16.752 -1.592 18.176 1.00 98.19 74 ALA A N 1
ATOM 596 C CA . ALA A 1 74 ? -15.463 -1.803 17.527 1.00 98.19 74 ALA A CA 1
ATOM 597 C C . ALA A 1 74 ? -14.385 -2.253 18.520 1.00 98.19 74 ALA A C 1
ATOM 599 O O . ALA A 1 74 ? -13.676 -3.220 18.257 1.00 98.19 74 ALA A O 1
ATOM 600 N N . GLN A 1 75 ? -14.280 -1.593 19.679 1.00 98.62 75 GLN A N 1
ATOM 601 C CA . GLN A 1 75 ? -13.330 -1.970 20.733 1.00 98.62 75 GLN A CA 1
ATOM 602 C C . GLN A 1 75 ? -13.586 -3.385 21.262 1.00 98.62 75 GLN A C 1
ATOM 604 O O . GLN A 1 75 ? -12.637 -4.141 21.460 1.00 98.62 75 GLN A O 1
ATOM 609 N N . ALA A 1 76 ? -14.852 -3.755 21.469 1.00 98.62 76 ALA A N 1
ATOM 610 C CA . ALA A 1 76 ? -15.223 -5.086 21.940 1.00 98.62 76 ALA A CA 1
ATOM 611 C C . ALA A 1 76 ? -14.921 -6.181 20.899 1.00 98.62 76 ALA A C 1
ATOM 613 O O . ALA A 1 76 ? -14.447 -7.258 21.256 1.00 98.62 76 ALA A O 1
ATOM 614 N N . ALA A 1 77 ? -15.153 -5.896 19.615 1.00 98.81 77 ALA A N 1
ATOM 615 C CA . ALA A 1 77 ? -14.983 -6.846 18.517 1.00 98.81 77 ALA A CA 1
ATOM 616 C C . ALA A 1 77 ? -13.534 -6.976 18.018 1.00 98.81 77 ALA A C 1
ATOM 618 O O . ALA A 1 77 ? -13.153 -8.017 17.478 1.00 98.81 77 ALA A O 1
ATOM 619 N N . LEU A 1 78 ? -12.708 -5.937 18.185 1.00 98.88 78 LEU A N 1
ATOM 620 C CA . LEU A 1 78 ? -11.366 -5.884 17.602 1.00 98.88 78 LEU A CA 1
ATOM 621 C C . LEU A 1 78 ? -10.455 -7.047 18.035 1.00 98.88 78 LEU A C 1
ATOM 623 O O . LEU A 1 78 ? -9.843 -7.637 17.144 1.00 98.88 78 LEU A O 1
ATOM 627 N N . PRO A 1 79 ? -10.370 -7.447 19.324 1.00 98.81 79 PRO A N 1
ATOM 628 C CA . PRO A 1 79 ? -9.561 -8.602 19.718 1.00 98.81 79 PRO A CA 1
ATOM 629 C C . PRO A 1 79 ? -9.926 -9.862 18.926 1.00 98.81 79 PRO A C 1
ATOM 631 O O . PRO A 1 79 ? -9.047 -10.545 18.401 1.00 98.81 79 PRO A O 1
ATOM 634 N N . ARG A 1 80 ? -11.230 -10.108 18.756 1.00 98.75 80 ARG A N 1
ATOM 635 C CA . ARG A 1 80 ? -11.744 -11.269 18.034 1.00 98.75 80 ARG A CA 1
ATOM 636 C C . ARG A 1 80 ? -11.399 -11.223 16.546 1.00 98.75 80 ARG A C 1
ATOM 638 O O . ARG A 1 80 ? -10.936 -12.222 15.998 1.00 98.75 80 ARG A O 1
ATOM 645 N N . LEU A 1 81 ? -11.548 -10.066 15.898 1.00 98.88 81 LEU A N 1
ATOM 646 C CA . LEU A 1 81 ? -11.134 -9.900 14.501 1.00 98.88 81 LEU A CA 1
ATOM 647 C C . LEU A 1 81 ? -9.632 -10.170 14.318 1.00 98.88 81 LEU A C 1
ATOM 649 O O . LEU A 1 81 ? -9.238 -10.853 13.370 1.00 98.88 81 LEU A O 1
ATOM 653 N N . LEU A 1 82 ? -8.793 -9.643 15.215 1.00 98.81 82 LEU A N 1
ATOM 654 C CA . LEU A 1 82 ? -7.342 -9.819 15.146 1.00 98.81 82 LEU A CA 1
ATOM 655 C C . LEU A 1 82 ? -6.946 -11.298 15.290 1.00 98.81 82 LEU A C 1
ATOM 657 O O . LEU A 1 82 ? -6.127 -11.781 14.507 1.00 98.81 82 LEU A O 1
ATOM 661 N N . GLU A 1 83 ? -7.587 -12.046 16.194 1.00 98.62 83 GLU A N 1
ATOM 662 C CA . GLU A 1 83 ? -7.427 -13.504 16.308 1.00 98.62 83 GLU A CA 1
ATOM 663 C C . GLU A 1 83 ? -7.834 -14.241 15.024 1.00 98.62 83 GLU A C 1
ATOM 665 O O . GLU A 1 83 ? -7.091 -15.097 14.532 1.00 98.62 83 GLU A O 1
ATOM 670 N N . MET A 1 84 ? -8.992 -13.901 14.446 1.00 98.75 84 MET A N 1
ATOM 671 C CA . MET A 1 84 ? -9.467 -14.502 13.195 1.00 98.75 84 MET A CA 1
ATOM 672 C C . MET A 1 84 ? -8.486 -14.244 12.044 1.00 98.75 84 MET A C 1
ATOM 674 O O . MET A 1 84 ? -8.166 -15.161 11.279 1.00 98.75 84 MET A O 1
ATOM 678 N N . ALA A 1 85 ? -7.966 -13.023 11.918 1.00 98.81 85 ALA A N 1
ATOM 679 C CA . ALA A 1 85 ? -6.947 -12.702 10.924 1.00 98.81 85 ALA A CA 1
ATOM 680 C C . ALA A 1 85 ? -5.644 -13.481 11.181 1.00 98.81 85 ALA A C 1
ATOM 682 O O . ALA A 1 85 ? -5.061 -14.035 10.246 1.00 98.81 85 ALA A O 1
ATOM 683 N N . ALA A 1 86 ? -5.230 -13.624 12.444 1.00 98.50 86 ALA A N 1
ATOM 684 C CA . ALA A 1 86 ? -4.009 -14.337 12.804 1.00 98.50 86 ALA A CA 1
ATOM 685 C C . ALA A 1 86 ? -4.048 -15.832 12.483 1.00 98.50 86 ALA A C 1
ATOM 687 O O . ALA A 1 86 ? -3.078 -16.370 11.940 1.00 98.50 86 ALA A O 1
ATOM 688 N N . GLN A 1 87 ? -5.188 -16.485 12.717 1.00 98.31 87 GLN A N 1
ATOM 689 C CA . GLN A 1 87 ? -5.434 -17.874 12.307 1.00 98.31 87 GLN A CA 1
ATOM 690 C C . GLN A 1 87 ? -5.299 -18.086 10.792 1.00 98.31 87 GLN A C 1
ATOM 692 O O . GLN A 1 87 ? -5.052 -19.202 10.341 1.00 98.31 87 GLN A O 1
ATOM 697 N N . ARG A 1 88 ? -5.456 -17.019 10.002 1.00 98.25 88 ARG A N 1
ATOM 698 C CA . ARG A 1 88 ? -5.368 -17.025 8.535 1.00 98.25 88 ARG A CA 1
ATOM 699 C C . ARG A 1 88 ? -4.058 -16.420 8.029 1.00 98.25 88 ARG A C 1
ATOM 701 O O . ARG A 1 88 ? -3.906 -16.234 6.827 1.00 98.25 88 ARG A O 1
ATOM 708 N N . ASP A 1 89 ? -3.098 -16.168 8.923 1.00 98.12 89 ASP A N 1
ATOM 709 C CA . ASP A 1 89 ? -1.784 -15.600 8.601 1.00 98.12 89 ASP A CA 1
ATOM 710 C C . ASP A 1 89 ? -1.882 -14.223 7.913 1.00 98.12 89 ASP A C 1
ATOM 712 O O . ASP A 1 89 ? -1.152 -13.926 6.969 1.00 98.12 89 ASP A O 1
ATOM 716 N N . LEU A 1 90 ? -2.820 -13.394 8.387 1.00 98.75 90 LEU A N 1
ATOM 717 C CA . LEU A 1 90 ? -3.055 -12.027 7.924 1.00 98.75 90 LEU A CA 1
ATOM 718 C C . LEU A 1 90 ? -2.730 -11.008 9.023 1.00 98.75 90 LEU A C 1
ATOM 720 O O . LEU A 1 90 ? -3.072 -11.199 10.195 1.00 98.75 90 LEU A O 1
ATOM 724 N N . TYR A 1 91 ? -2.122 -9.898 8.611 1.00 98.88 91 TYR A N 1
ATOM 725 C CA . TYR A 1 91 ? -2.052 -8.672 9.400 1.00 98.88 91 TYR A CA 1
ATOM 726 C C . TYR A 1 91 ? -3.310 -7.821 9.193 1.00 98.88 91 TYR A C 1
ATOM 728 O O . TYR A 1 91 ? -4.049 -7.994 8.220 1.00 98.88 91 TYR A O 1
ATOM 736 N N . VAL A 1 92 ? -3.548 -6.884 10.104 1.00 98.88 92 VAL A N 1
ATOM 737 C CA . VAL A 1 92 ? -4.665 -5.943 10.054 1.00 98.88 92 VAL A CA 1
ATOM 738 C C . VAL A 1 92 ? -4.140 -4.520 10.219 1.00 98.88 92 VAL A C 1
ATOM 740 O O . VAL A 1 92 ? -3.548 -4.184 11.241 1.00 98.88 92 VAL A O 1
ATOM 743 N N . GLU A 1 93 ? -4.374 -3.664 9.231 1.00 98.88 93 GLU A N 1
ATOM 744 C CA . GLU A 1 93 ? -4.249 -2.217 9.421 1.00 98.88 93 GLU A CA 1
ATOM 745 C C . GLU A 1 93 ? -5.577 -1.696 9.980 1.00 98.88 93 GLU A C 1
ATOM 747 O O . GLU A 1 93 ? -6.605 -1.715 9.297 1.00 98.88 93 GLU A O 1
ATOM 752 N N . VAL A 1 94 ? -5.561 -1.265 11.241 1.00 98.88 94 VAL A N 1
ATOM 753 C CA . VAL A 1 94 ? -6.730 -0.729 11.940 1.00 98.88 94 VAL A CA 1
ATOM 754 C C . VAL A 1 94 ? -6.735 0.786 11.796 1.00 98.88 94 VAL A C 1
ATOM 756 O O . VAL A 1 94 ? -5.923 1.481 12.409 1.00 98.88 94 VAL A O 1
ATOM 759 N N . VAL A 1 95 ? -7.667 1.317 11.008 1.00 98.75 95 VAL A N 1
ATOM 760 C CA . VAL A 1 95 ? -7.912 2.759 10.932 1.00 98.75 95 VAL A CA 1
ATOM 761 C C . VAL A 1 95 ? -8.795 3.156 12.111 1.00 98.75 95 VAL A C 1
ATOM 763 O O . VAL A 1 95 ? -10.006 2.954 12.062 1.00 98.75 95 VAL A O 1
ATOM 766 N N . ALA A 1 96 ? -8.216 3.703 13.179 1.00 98.62 96 ALA A N 1
ATOM 767 C CA . ALA A 1 96 ? -8.948 3.977 14.417 1.00 98.62 96 ALA A CA 1
ATOM 768 C C . ALA A 1 96 ? -10.123 4.947 14.188 1.00 98.62 96 ALA A C 1
ATOM 770 O O . ALA A 1 96 ? -11.245 4.694 14.627 1.00 98.62 96 ALA A O 1
ATOM 771 N N . LEU A 1 97 ? -9.888 6.038 13.452 1.00 98.44 97 LEU A N 1
ATOM 772 C CA . LEU A 1 97 ? -10.868 7.108 13.269 1.00 98.44 97 LEU A CA 1
ATOM 773 C C . LEU A 1 97 ? -11.320 7.258 11.809 1.00 98.44 97 LEU A C 1
ATOM 775 O O . LEU A 1 97 ? -10.544 7.650 10.927 1.00 98.44 97 LEU A O 1
ATOM 779 N N . ALA A 1 98 ? -12.614 7.046 11.558 1.00 97.25 98 ALA A N 1
ATOM 780 C CA . ALA A 1 98 ? -13.254 7.444 10.310 1.00 97.25 98 ALA A CA 1
ATOM 781 C C . ALA A 1 98 ? -14.658 8.027 10.532 1.00 97.25 98 ALA A C 1
ATOM 783 O O . ALA A 1 98 ? -15.426 7.569 11.371 1.00 97.25 98 ALA A O 1
ATOM 784 N N . GLY A 1 99 ? -14.993 9.083 9.782 1.00 95.69 99 GLY A N 1
ATOM 785 C CA . GLY A 1 99 ? -16.312 9.720 9.863 1.00 95.69 99 GLY A CA 1
ATOM 786 C C . GLY A 1 99 ? -16.628 10.356 11.224 1.00 95.69 99 GLY A C 1
ATOM 787 O O . GLY A 1 99 ? -17.787 10.396 11.624 1.00 95.69 99 GLY A O 1
ATOM 788 N N . THR A 1 100 ? -15.621 10.855 11.945 1.00 96.50 100 THR A N 1
ATOM 789 C CA . THR A 1 100 ? -15.752 11.311 13.344 1.00 96.50 100 THR A CA 1
ATOM 790 C C . THR A 1 100 ? -16.667 12.521 13.571 1.00 96.50 100 THR A C 1
ATOM 792 O O . THR A 1 100 ? -17.083 12.753 14.698 1.00 96.50 100 THR A O 1
ATOM 795 N N . ARG A 1 101 ? -17.046 13.288 12.538 1.00 95.12 101 ARG A N 1
ATOM 796 C CA . ARG A 1 101 ? -18.086 14.334 12.671 1.00 95.12 101 ARG A CA 1
ATOM 797 C C . ARG A 1 101 ? -19.502 13.792 12.688 1.00 95.12 101 ARG A C 1
ATOM 799 O O . ARG A 1 101 ? -20.417 14.488 13.114 1.00 95.12 101 ARG A O 1
ATOM 806 N N . MET A 1 102 ? -19.690 12.589 12.168 1.00 91.00 102 MET A N 1
ATOM 807 C CA . MET A 1 102 ? -21.015 12.019 11.977 1.00 91.00 102 MET A CA 1
ATOM 808 C C . MET A 1 102 ? -21.590 11.471 13.294 1.00 91.00 102 MET A C 1
ATOM 810 O O . MET A 1 102 ? -22.791 11.228 13.390 1.00 91.00 102 MET A O 1
ATOM 814 N N . ARG A 1 103 ? -20.744 11.318 14.325 1.00 90.75 103 ARG A N 1
ATOM 815 C CA . ARG A 1 103 ? -21.116 10.885 15.673 1.00 90.75 103 ARG A CA 1
ATOM 816 C C . ARG A 1 103 ? -20.167 11.466 16.716 1.00 90.75 103 ARG A C 1
ATOM 818 O O . ARG A 1 103 ? -18.957 11.386 16.555 1.00 90.75 103 ARG A O 1
ATOM 825 N N . ALA A 1 104 ? -20.716 11.966 17.820 1.00 92.19 104 ALA A N 1
ATOM 826 C CA . ALA A 1 104 ? -19.924 12.414 18.960 1.00 92.19 104 ALA A CA 1
ATOM 827 C C . ALA A 1 104 ? -19.449 11.228 19.817 1.00 92.19 104 ALA A C 1
ATOM 829 O O . ALA A 1 104 ? -20.253 10.388 20.218 1.00 92.19 104 ALA A O 1
ATOM 830 N N . PHE A 1 105 ? -18.149 11.180 20.107 1.00 96.69 105 PHE A N 1
ATOM 831 C CA . PHE A 1 105 ? -17.519 10.292 21.086 1.00 96.69 105 PHE A CA 1
ATOM 832 C C . PHE A 1 105 ? -16.136 10.843 21.468 1.00 96.69 105 PHE A C 1
ATOM 834 O O . PHE A 1 105 ? -15.620 11.753 20.814 1.00 96.69 105 PHE A O 1
ATOM 841 N N . ASP A 1 106 ? -15.536 10.305 22.528 1.00 98.00 106 ASP A N 1
ATOM 842 C CA . ASP A 1 106 ? -14.187 10.684 22.948 1.00 98.00 106 ASP A CA 1
ATOM 843 C C . ASP A 1 106 ? -13.130 10.038 22.031 1.00 98.00 106 ASP A C 1
ATOM 845 O O . ASP A 1 106 ? -12.907 8.824 22.054 1.00 98.00 106 ASP A O 1
ATOM 849 N N . LEU A 1 107 ? -12.488 10.868 21.201 1.00 98.44 107 LEU A N 1
ATOM 850 C CA . LEU A 1 107 ? -11.465 10.435 20.246 1.00 98.44 107 LEU A CA 1
ATOM 851 C C . LEU A 1 107 ? -10.205 9.910 20.947 1.00 98.44 107 LEU A C 1
ATOM 853 O O . LEU A 1 107 ? -9.624 8.927 20.492 1.00 98.44 107 LEU A O 1
ATOM 857 N N . GLU A 1 108 ? -9.785 10.546 22.043 1.00 98.69 108 GLU A N 1
ATOM 858 C CA . GLU A 1 108 ? -8.567 10.179 22.774 1.00 98.69 108 GLU A CA 1
ATOM 859 C C . GLU A 1 108 ? -8.764 8.843 23.487 1.00 98.69 108 GLU A C 1
ATOM 861 O O . GLU A 1 108 ? -7.936 7.937 23.363 1.00 98.69 108 GLU A O 1
ATOM 866 N N . GLN A 1 109 ? -9.902 8.684 24.169 1.00 98.56 109 GLN A N 1
ATOM 867 C CA . GLN A 1 109 ? -10.274 7.420 24.797 1.00 98.56 109 GLN A CA 1
ATOM 868 C C . GLN A 1 109 ? -10.368 6.294 23.761 1.00 98.56 109 GLN A C 1
ATOM 870 O O . GLN A 1 109 ? -9.882 5.188 24.009 1.00 98.56 109 GLN A O 1
ATOM 875 N N . HIS A 1 110 ? -10.959 6.562 22.591 1.00 98.56 110 HIS A N 1
ATOM 876 C CA . HIS A 1 110 ? -11.088 5.547 21.553 1.00 98.56 110 HIS A CA 1
ATOM 877 C C . HIS A 1 110 ? -9.734 5.116 20.978 1.00 98.56 110 HIS A C 1
ATOM 879 O O . HIS A 1 110 ? -9.473 3.914 20.900 1.00 98.56 110 HIS A O 1
ATOM 885 N N . VAL A 1 111 ? -8.854 6.066 20.640 1.00 98.75 111 VAL A N 1
ATOM 886 C CA . VAL A 1 111 ? -7.504 5.761 20.136 1.00 98.75 111 VAL A CA 1
ATOM 887 C C . VAL A 1 111 ? -6.686 5.000 21.179 1.00 98.75 111 VAL A C 1
ATOM 889 O O . VAL A 1 111 ? -6.051 4.006 20.829 1.00 98.75 111 VAL A O 1
ATOM 892 N N . ARG A 1 112 ? -6.749 5.393 22.460 1.00 98.81 112 ARG A N 1
ATOM 893 C CA . ARG A 1 112 ? -6.079 4.668 23.551 1.00 98.81 112 ARG A CA 1
ATOM 894 C C . ARG A 1 112 ? -6.546 3.214 23.627 1.00 98.81 112 ARG A C 1
ATOM 896 O O . ARG A 1 112 ? -5.715 2.312 23.642 1.00 98.81 112 ARG A O 1
ATOM 903 N N . ALA A 1 113 ? -7.858 2.975 23.612 1.00 98.75 113 ALA A N 1
ATOM 904 C CA . ALA A 1 113 ? -8.413 1.624 23.685 1.00 98.75 113 ALA A CA 1
ATOM 905 C C . ALA A 1 113 ? -7.998 0.754 22.483 1.00 98.75 113 ALA A C 1
ATOM 907 O O . ALA A 1 113 ? -7.584 -0.393 22.662 1.00 98.75 113 ALA A O 1
ATOM 908 N N . VAL A 1 114 ? -8.048 1.304 21.262 1.00 98.81 114 VAL A N 1
ATOM 909 C CA . VAL A 1 114 ? -7.556 0.619 20.052 1.00 98.81 114 VAL A CA 1
ATOM 910 C C . VAL A 1 114 ? -6.063 0.304 20.181 1.00 98.81 114 VAL A C 1
ATOM 912 O O . VAL A 1 114 ? -5.652 -0.825 19.907 1.00 98.81 114 VAL A O 1
ATOM 915 N N . GLY A 1 115 ? -5.260 1.263 20.649 1.00 98.62 115 GLY A N 1
ATOM 916 C CA . GLY A 1 115 ? -3.826 1.101 20.876 1.00 98.62 115 GLY A CA 1
ATOM 917 C C . GLY A 1 115 ? -3.493 0.021 21.901 1.00 98.62 115 GLY A C 1
ATOM 918 O O . GLY A 1 115 ? -2.615 -0.801 21.658 1.00 98.62 115 GLY A O 1
ATOM 919 N N . GLU A 1 116 ? -4.215 -0.045 23.019 1.00 98.56 116 GLU A N 1
ATOM 920 C CA . GLU A 1 116 ? -4.035 -1.086 24.036 1.00 98.56 116 GLU A CA 1
ATOM 921 C C . GLU A 1 116 ? -4.349 -2.487 23.498 1.00 98.56 116 GLU A C 1
ATOM 923 O O . GLU A 1 116 ? -3.602 -3.433 23.764 1.00 98.56 116 GLU A O 1
ATOM 928 N N . ILE A 1 117 ? -5.421 -2.629 22.710 1.00 98.69 117 ILE A N 1
ATOM 929 C CA . ILE A 1 117 ? -5.768 -3.893 22.044 1.00 98.69 117 ILE A CA 1
ATOM 930 C C . ILE A 1 117 ? -4.665 -4.285 21.054 1.00 98.69 117 ILE A C 1
ATOM 932 O O . ILE A 1 117 ? -4.134 -5.396 21.133 1.00 98.69 117 ILE A O 1
ATOM 936 N N . CYS A 1 118 ? -4.260 -3.356 20.184 1.00 98.44 118 CYS A N 1
ATOM 937 C CA . CYS A 1 118 ? -3.215 -3.577 19.182 1.00 98.44 118 CYS A CA 1
ATOM 938 C C . CYS A 1 118 ? -1.820 -3.791 19.800 1.00 98.44 118 CYS A C 1
ATOM 940 O O . CYS A 1 118 ? -0.944 -4.438 19.224 1.00 98.44 118 CYS A O 1
ATOM 942 N N . GLY A 1 119 ? -1.596 -3.280 21.008 1.00 97.56 119 GLY A N 1
ATOM 943 C CA . GLY A 1 119 ? -0.396 -3.547 21.784 1.00 97.56 119 GLY A CA 1
ATOM 944 C C . GLY A 1 119 ? -0.333 -5.001 22.247 1.00 97.56 119 GLY A C 1
ATOM 945 O O . GLY A 1 119 ? 0.745 -5.582 22.275 1.00 97.56 119 GLY A O 1
ATOM 946 N N . ARG A 1 120 ? -1.461 -5.627 22.591 1.00 97.50 120 ARG A N 1
ATOM 947 C CA . ARG A 1 120 ? -1.482 -7.014 23.093 1.00 97.50 120 ARG A CA 1
ATOM 948 C C . ARG A 1 120 ? -1.348 -8.068 21.997 1.00 97.50 120 ARG A C 1
ATOM 950 O O . ARG A 1 120 ? -0.867 -9.157 22.289 1.00 97.50 120 ARG A O 1
ATOM 957 N N . ILE A 1 121 ? -1.745 -7.752 20.766 1.00 96.50 121 ILE A N 1
ATOM 958 C CA . ILE A 1 121 ? -1.791 -8.709 19.654 1.00 96.50 121 ILE A CA 1
ATOM 959 C C . ILE A 1 121 ? -0.790 -8.298 18.572 1.00 96.50 121 ILE A C 1
ATOM 961 O O . ILE A 1 121 ? -0.617 -7.121 18.281 1.00 96.50 121 ILE A O 1
ATOM 965 N N . GLU A 1 122 ? -0.066 -9.261 18.012 1.00 96.31 122 GLU A N 1
ATOM 966 C CA . GLU A 1 122 ? 1.116 -8.997 17.184 1.00 96.31 122 GLU A CA 1
ATOM 967 C C . GLU A 1 122 ? 0.806 -8.644 15.723 1.00 96.31 122 GLU A C 1
ATOM 969 O O . GLU A 1 122 ? 1.677 -8.151 15.012 1.00 96.31 122 GLU A O 1
ATOM 974 N N . ASN A 1 123 ? -0.421 -8.873 15.255 1.00 98.44 123 ASN A N 1
ATOM 975 C CA . ASN A 1 123 ? -0.754 -8.822 13.832 1.00 98.44 123 ASN A CA 1
ATOM 976 C C . ASN A 1 123 ? -1.413 -7.548 13.357 1.00 98.44 123 ASN A C 1
ATOM 978 O O . ASN A 1 123 ? -2.185 -7.581 12.403 1.00 98.44 123 ASN A O 1
ATOM 982 N N . CYS A 1 124 ? -1.133 -6.433 14.005 1.00 97.94 124 CYS A N 1
ATOM 983 C CA . CYS A 1 124 ? -1.805 -5.195 13.678 1.00 97.94 124 CYS A CA 1
ATOM 984 C C . CYS A 1 124 ? -0.871 -4.001 13.650 1.00 97.94 124 CYS A C 1
ATOM 986 O O . CYS A 1 124 ? 0.095 -3.913 14.410 1.00 97.94 124 CYS A O 1
ATOM 988 N N . LEU A 1 125 ? -1.239 -3.072 12.780 1.00 98.62 125 LEU A N 1
ATOM 989 C CA . LEU A 1 125 ? -0.701 -1.728 12.683 1.00 98.62 125 LEU A CA 1
ATOM 990 C C . LEU A 1 125 ? -1.869 -0.758 12.826 1.00 98.62 125 LEU A C 1
ATOM 992 O O . LEU A 1 125 ? -3.013 -1.114 12.531 1.00 98.62 125 LEU A O 1
ATOM 996 N N . VAL A 1 126 ? -1.587 0.467 13.254 1.00 98.81 126 VAL A N 1
ATOM 997 C CA . VAL A 1 126 ? -2.629 1.479 13.454 1.00 98.81 126 VAL A CA 1
ATOM 998 C C . VAL A 1 126 ? -2.469 2.615 12.453 1.00 98.81 126 VAL A C 1
ATOM 1000 O O . VAL A 1 126 ? -1.389 3.171 12.281 1.00 98.81 126 VAL A O 1
ATOM 1003 N N . GLN A 1 127 ? -3.564 3.003 11.813 1.00 98.75 127 GLN A N 1
ATOM 1004 C CA . GLN A 1 127 ? -3.691 4.309 11.181 1.00 98.75 127 GLN A CA 1
ATOM 1005 C C . GLN A 1 127 ? -4.585 5.174 12.069 1.00 98.75 127 GLN A C 1
ATOM 1007 O O . GLN A 1 127 ? -5.722 4.799 12.342 1.00 98.75 127 GLN A O 1
ATOM 1012 N N . ILE A 1 128 ? -4.101 6.336 12.519 1.00 98.81 128 ILE A N 1
ATOM 1013 C CA . ILE A 1 128 ? -4.874 7.186 13.439 1.00 98.81 128 ILE A CA 1
ATOM 1014 C C . ILE A 1 128 ? -6.185 7.641 12.784 1.00 98.81 128 ILE A C 1
ATOM 1016 O O . ILE A 1 128 ? -7.245 7.460 13.378 1.00 98.81 128 ILE A O 1
ATOM 1020 N N . ALA A 1 129 ? -6.144 8.170 11.554 1.00 98.38 129 ALA A N 1
ATOM 1021 C CA . ALA A 1 129 ? -7.344 8.609 10.833 1.00 98.38 129 ALA A CA 1
ATOM 1022 C C . ALA A 1 129 ? -7.297 8.310 9.321 1.00 98.38 129 ALA A C 1
ATOM 1024 O O . ALA A 1 129 ? -6.246 8.463 8.698 1.00 98.38 129 ALA A O 1
ATOM 1025 N N . ASN A 1 130 ? -8.436 7.929 8.713 1.00 97.19 130 ASN A N 1
ATOM 1026 C CA . ASN A 1 130 ? -8.523 7.526 7.290 1.00 97.19 130 ASN A CA 1
ATOM 1027 C C . ASN A 1 130 ? -8.044 8.621 6.324 1.00 97.19 130 ASN A C 1
ATOM 1029 O O . ASN A 1 130 ? -7.145 8.427 5.518 1.00 97.19 130 ASN A O 1
ATOM 1033 N N . GLU A 1 131 ? -8.645 9.795 6.443 1.00 96.56 131 GLU A N 1
ATOM 1034 C CA . GLU A 1 131 ? -8.400 10.979 5.625 1.00 96.56 131 GLU A CA 1
ATOM 1035 C C . GLU A 1 131 ? -8.632 12.171 6.554 1.00 96.56 131 GLU A C 1
ATOM 1037 O O . GLU A 1 131 ? -9.734 12.717 6.577 1.00 96.56 131 GLU A O 1
ATOM 1042 N N . PRO A 1 132 ? -7.666 12.519 7.421 1.00 97.25 132 PRO A N 1
ATOM 1043 C CA . PRO A 1 132 ? -7.856 13.498 8.497 1.00 97.25 132 PRO A CA 1
ATOM 1044 C C . PRO A 1 132 ? -8.358 14.874 8.031 1.00 97.25 132 PRO A C 1
ATOM 1046 O O . PRO A 1 132 ? -8.960 15.609 8.808 1.00 97.25 132 PRO A O 1
ATOM 1049 N N . TYR A 1 133 ? -8.128 15.213 6.763 1.00 96.06 133 TYR A N 1
ATOM 1050 C CA . TYR A 1 133 ? -8.571 16.450 6.123 1.00 96.06 133 TYR A CA 1
ATOM 1051 C C . TYR A 1 133 ? -10.015 16.395 5.588 1.00 96.06 133 TYR A C 1
ATOM 1053 O O . TYR A 1 133 ? -10.553 17.426 5.183 1.00 96.06 133 TYR A O 1
ATOM 1061 N N . HIS A 1 134 ? -10.641 15.215 5.527 1.00 96.25 134 HIS A N 1
ATOM 1062 C CA . HIS A 1 134 ? -11.946 15.041 4.896 1.00 96.25 134 HIS A CA 1
ATOM 1063 C C . HIS A 1 134 ? -13.060 15.727 5.716 1.00 96.25 134 HIS A C 1
ATOM 1065 O O . HIS A 1 134 ? -13.072 15.615 6.944 1.00 96.25 134 HIS A O 1
ATOM 1071 N N . PRO A 1 135 ? -14.056 16.385 5.086 1.00 96.00 135 PRO A N 1
ATOM 1072 C CA . PRO A 1 135 ? -15.098 17.132 5.802 1.00 96.00 135 PRO A CA 1
ATOM 1073 C C . PRO A 1 135 ? -15.955 16.322 6.784 1.00 96.00 135 PRO A C 1
ATOM 1075 O O . PRO A 1 135 ? -16.596 16.918 7.650 1.00 96.00 135 PRO A O 1
ATOM 1078 N N . THR A 1 136 ? -15.972 14.991 6.666 1.00 95.38 136 THR A N 1
ATOM 1079 C CA . THR A 1 136 ? -16.661 14.074 7.597 1.00 95.38 136 THR A CA 1
ATOM 1080 C C . THR A 1 136 ? -15.863 13.786 8.872 1.00 95.38 136 THR A C 1
ATOM 1082 O O . THR A 1 136 ? -16.327 13.021 9.716 1.00 95.38 136 THR A O 1
ATOM 1085 N N . GLN A 1 137 ? -14.681 14.379 9.037 1.00 97.00 137 GLN A N 1
ATOM 1086 C CA . GLN A 1 137 ? -13.841 14.242 10.224 1.00 97.00 137 GLN A CA 1
ATOM 1087 C C . GLN A 1 137 ? -13.957 15.450 11.152 1.00 97.00 137 GLN A C 1
ATOM 1089 O O . GLN A 1 137 ? -14.180 16.576 10.702 1.00 97.00 137 GLN A O 1
ATOM 1094 N N . ASP A 1 138 ? -13.762 15.227 12.453 1.00 97.19 138 ASP A N 1
ATOM 1095 C CA . ASP A 1 138 ? -13.534 16.287 13.430 1.00 97.19 138 ASP A CA 1
ATOM 1096 C C . ASP A 1 138 ? -12.399 17.191 12.915 1.00 97.19 138 ASP A C 1
ATOM 1098 O O . ASP A 1 138 ? -11.313 16.695 12.606 1.00 97.19 138 ASP A O 1
ATOM 1102 N N . PRO A 1 139 ? -12.614 18.514 12.800 1.00 97.25 139 PRO A N 1
ATOM 1103 C CA . PRO A 1 139 ? -11.642 19.411 12.183 1.00 97.25 139 PRO A CA 1
ATOM 1104 C C . PRO A 1 139 ? -10.329 19.487 12.966 1.00 97.25 139 PRO A C 1
ATOM 1106 O O . PRO A 1 139 ? -9.313 19.907 12.413 1.00 97.25 139 PRO A O 1
ATOM 1109 N N . ARG A 1 140 ? -10.303 19.052 14.234 1.00 97.88 140 ARG A N 1
ATOM 1110 C CA . ARG A 1 140 ? -9.054 18.910 14.984 1.00 97.88 140 ARG A CA 1
ATOM 1111 C C . ARG A 1 140 ? -8.115 17.902 14.323 1.00 97.88 140 ARG A C 1
ATOM 1113 O O . ARG A 1 140 ? -6.911 18.131 14.400 1.00 97.88 140 ARG A O 1
ATOM 1120 N N . LEU A 1 141 ? -8.639 16.858 13.667 1.00 97.75 141 LEU A N 1
ATOM 1121 C CA . LEU A 1 141 ? -7.860 15.811 12.993 1.00 97.75 141 LEU A CA 1
ATOM 1122 C C . LEU A 1 141 ? -7.091 16.331 11.777 1.00 97.75 141 LEU A C 1
ATOM 1124 O O . LEU A 1 141 ? -6.049 15.776 11.457 1.00 97.75 141 LEU A O 1
ATOM 1128 N N . ALA A 1 142 ? -7.513 17.437 11.158 1.00 96.94 142 ALA A N 1
ATOM 1129 C CA . ALA A 1 142 ? -6.765 18.060 10.065 1.00 96.94 142 ALA A CA 1
ATOM 1130 C C . ALA A 1 142 ? -5.416 18.667 10.514 1.00 96.94 142 ALA A C 1
ATOM 1132 O O . ALA A 1 142 ? -4.609 19.066 9.677 1.00 96.94 142 ALA A O 1
ATOM 1133 N N . ARG A 1 143 ? -5.156 18.761 11.828 1.00 97.19 143 ARG A N 1
ATOM 1134 C CA . ARG A 1 143 ? -3.911 19.301 12.389 1.00 97.19 143 ARG A CA 1
ATOM 1135 C C . ARG A 1 143 ? -2.954 18.166 12.739 1.00 97.19 143 ARG A C 1
ATOM 1137 O O . ARG A 1 143 ? -3.218 17.417 13.680 1.00 97.19 143 ARG A O 1
ATOM 1144 N N . THR A 1 144 ? -1.795 18.114 12.081 1.00 97.00 144 THR A N 1
ATOM 1145 C CA . THR A 1 144 ? -0.750 17.108 12.352 1.00 97.00 144 THR A CA 1
ATOM 1146 C C . THR A 1 144 ? -0.391 17.028 13.835 1.00 97.00 144 THR A C 1
ATOM 1148 O O . THR A 1 144 ? -0.353 15.935 14.380 1.00 97.00 144 THR A O 1
ATOM 1151 N N . ALA A 1 145 ? -0.250 18.165 14.529 1.00 98.00 145 ALA A N 1
ATOM 1152 C CA . ALA A 1 145 ? 0.059 18.185 15.962 1.00 98.00 145 ALA A CA 1
ATOM 1153 C C . ALA A 1 145 ? -0.976 17.438 16.829 1.00 98.00 145 ALA A C 1
ATOM 1155 O O . ALA A 1 145 ? -0.606 16.781 17.798 1.00 98.00 145 ALA A O 1
ATOM 1156 N N . TYR A 1 146 ? -2.265 17.503 16.474 1.00 98.50 146 TYR A N 1
ATOM 1157 C CA . TYR A 1 146 ? -3.304 16.765 17.196 1.00 98.50 146 TYR A CA 1
ATOM 1158 C C . TYR A 1 146 ? -3.255 15.267 16.878 1.00 98.50 146 TYR A C 1
ATOM 1160 O O . TYR A 1 146 ? -3.378 14.447 17.781 1.00 98.50 146 TYR A O 1
ATOM 1168 N N . LEU A 1 147 ? -3.000 14.894 15.619 1.00 98.69 147 LEU A N 1
ATOM 1169 C CA . LEU A 1 147 ? -2.772 13.491 15.258 1.00 98.69 147 LEU A CA 1
ATOM 1170 C C . LEU A 1 147 ? -1.551 12.914 15.990 1.00 98.69 147 LEU A C 1
ATOM 1172 O O . LEU A 1 147 ? -1.622 11.796 16.489 1.00 98.69 147 LEU A O 1
ATOM 1176 N N . THR A 1 148 ? -0.459 13.674 16.111 1.00 98.56 148 THR A N 1
ATOM 1177 C CA . THR A 1 148 ? 0.730 13.281 16.882 1.00 98.56 148 THR A CA 1
ATOM 1178 C C . THR A 1 148 ? 0.408 13.100 18.366 1.00 98.56 148 THR A C 1
ATOM 1180 O O . THR A 1 148 ? 0.853 12.124 18.963 1.00 98.56 148 THR A O 1
ATOM 1183 N N . GLN A 1 149 ? -0.406 13.983 18.959 1.00 98.56 149 GLN A N 1
ATOM 1184 C CA . GLN A 1 149 ? -0.886 13.813 20.336 1.00 98.56 149 GLN A CA 1
ATOM 1185 C C . GLN A 1 149 ? -1.665 12.499 20.497 1.00 98.56 149 GLN A C 1
ATOM 1187 O O . GLN A 1 149 ? -1.417 11.764 21.449 1.00 98.56 149 GLN A O 1
ATOM 1192 N N . LEU A 1 150 ? -2.567 12.182 19.560 1.00 98.75 150 LEU A N 1
ATOM 1193 C CA . LEU A 1 150 ? -3.317 10.921 19.564 1.00 98.75 150 LEU A CA 1
ATOM 1194 C C . LEU A 1 150 ? -2.400 9.702 19.401 1.00 98.75 150 LEU A C 1
ATOM 1196 O O . LEU A 1 150 ? -2.590 8.701 20.084 1.00 98.75 150 LEU A O 1
ATOM 1200 N N . ALA A 1 151 ? -1.390 9.784 18.535 1.00 98.62 151 ALA A N 1
ATOM 1201 C CA . ALA A 1 151 ? -0.411 8.715 18.367 1.00 98.62 151 ALA A CA 1
ATOM 1202 C C . ALA A 1 151 ? 0.418 8.463 19.634 1.00 98.62 151 ALA A C 1
ATOM 1204 O O . ALA A 1 151 ? 0.703 7.312 19.944 1.00 98.62 151 ALA A O 1
ATOM 1205 N N . GLY A 1 152 ? 0.716 9.504 20.419 1.00 98.50 152 GLY A N 1
ATOM 1206 C CA . GLY A 1 152 ? 1.365 9.372 21.730 1.00 98.50 152 GLY A CA 1
ATOM 1207 C C . GLY A 1 152 ? 0.536 8.624 22.786 1.00 98.50 152 GLY A C 1
ATOM 1208 O O . GLY A 1 152 ? 1.027 8.376 23.883 1.00 98.50 152 GLY A O 1
ATOM 1209 N N . LEU A 1 153 ? -0.719 8.268 22.483 1.00 98.62 153 LEU A N 1
ATOM 1210 C CA . LEU A 1 153 ? -1.557 7.407 23.325 1.00 98.62 153 LEU A CA 1
ATOM 1211 C C . LEU A 1 153 ? -1.354 5.915 23.031 1.00 98.62 153 LEU A C 1
ATOM 1213 O O . LEU A 1 153 ? -1.824 5.079 23.807 1.00 98.62 153 LEU A O 1
ATOM 1217 N N . LEU A 1 154 ? -0.718 5.575 21.906 1.00 98.62 154 LEU A N 1
ATOM 1218 C CA . LEU A 1 154 ? -0.431 4.195 21.536 1.00 98.62 154 LEU A CA 1
ATOM 1219 C C . LEU A 1 154 ? 0.747 3.660 22.368 1.00 98.62 154 LEU A C 1
ATOM 1221 O O . LEU A 1 154 ? 1.679 4.407 22.655 1.00 98.62 154 LEU A O 1
ATOM 1225 N N . PRO A 1 155 ? 0.754 2.368 22.738 1.00 98.06 155 PRO A N 1
ATOM 1226 C CA . PRO A 1 155 ? 1.944 1.744 23.310 1.00 98.06 155 PRO A CA 1
ATOM 1227 C C . PRO A 1 155 ? 3.128 1.789 22.329 1.00 98.06 155 PRO A C 1
ATOM 1229 O O . PRO A 1 155 ? 2.929 1.471 21.159 1.00 98.06 155 PRO A O 1
ATOM 1232 N N . ASP A 1 156 ? 4.352 2.032 22.816 1.00 97.00 156 ASP A N 1
ATOM 1233 C CA . ASP A 1 156 ? 5.591 2.191 22.013 1.00 97.00 156 ASP A CA 1
ATOM 1234 C C . ASP A 1 156 ? 5.865 1.074 20.996 1.00 97.00 156 ASP A C 1
ATOM 1236 O O . ASP A 1 156 ? 6.577 1.254 20.017 1.00 97.00 156 ASP A O 1
ATOM 1240 N N . ARG A 1 157 ? 5.322 -0.119 21.238 1.00 96.00 157 ARG A N 1
ATOM 1241 C CA . ARG A 1 157 ? 5.474 -1.273 20.346 1.00 96.00 157 ARG A CA 1
ATOM 1242 C C . ARG A 1 157 ? 4.509 -1.276 19.158 1.00 96.00 157 ARG A C 1
ATOM 1244 O O . ARG A 1 157 ? 4.583 -2.191 18.350 1.00 96.00 157 ARG A O 1
ATOM 1251 N N . VAL A 1 158 ? 3.533 -0.375 19.075 1.00 98.06 158 VAL A N 1
ATOM 1252 C CA . VAL A 1 158 ? 2.528 -0.380 18.000 1.00 98.06 158 VAL A CA 1
ATOM 1253 C C . VAL A 1 158 ? 3.005 0.487 16.843 1.00 98.06 158 VAL A C 1
ATOM 1255 O O . VAL A 1 158 ? 2.937 1.705 16.927 1.00 98.06 158 VAL A O 1
ATOM 1258 N N . VAL A 1 159 ? 3.379 -0.144 15.728 1.00 98.50 159 VAL A N 1
ATOM 1259 C CA . VAL A 1 159 ? 3.706 0.573 14.489 1.00 98.50 159 VAL A CA 1
ATOM 1260 C C . VAL A 1 159 ? 2.477 1.326 13.976 1.00 98.50 159 VAL A C 1
ATOM 1262 O O . VAL A 1 159 ? 1.397 0.739 13.814 1.00 98.50 159 VAL A O 1
ATOM 1265 N N . TYR A 1 160 ? 2.641 2.618 13.680 1.00 98.75 160 TYR A N 1
ATOM 1266 C CA . TYR A 1 160 ? 1.527 3.476 13.287 1.00 98.75 160 TYR A CA 1
ATOM 1267 C C . TYR A 1 160 ? 1.830 4.475 12.163 1.00 98.75 160 TYR A C 1
ATOM 1269 O O . TYR A 1 160 ? 2.973 4.851 11.896 1.00 98.75 160 TYR A O 1
ATOM 1277 N N . THR A 1 161 ? 0.754 4.961 11.541 1.00 98.69 161 THR A N 1
ATOM 1278 C CA . THR A 1 161 ? 0.739 6.150 10.683 1.00 98.69 161 THR A CA 1
ATOM 1279 C C . THR A 1 161 ? -0.349 7.120 11.136 1.00 98.69 161 THR A C 1
ATOM 1281 O O . THR A 1 161 ? -1.384 6.717 11.665 1.00 98.69 161 THR A O 1
ATOM 1284 N N . LEU A 1 162 ? -0.142 8.420 10.932 1.00 98.62 162 LEU A N 1
ATOM 1285 C CA . LEU A 1 162 ? -1.108 9.442 11.349 1.00 98.62 162 LEU A CA 1
ATOM 1286 C C . LEU A 1 162 ? -2.341 9.521 10.432 1.00 98.62 162 LEU A C 1
ATOM 1288 O O . LEU A 1 162 ? -3.416 9.923 10.872 1.00 98.62 162 LEU A O 1
ATOM 1292 N N . GLY A 1 163 ? -2.205 9.128 9.167 1.00 97.31 163 GLY A N 1
ATOM 1293 C CA . GLY A 1 163 ? -3.279 9.178 8.180 1.00 97.31 163 GLY A CA 1
ATOM 1294 C C . GLY A 1 163 ? -2.805 9.638 6.809 1.00 97.31 163 GLY A C 1
ATOM 1295 O O . GLY A 1 163 ? -1.644 10.010 6.630 1.00 97.31 163 GLY A O 1
ATOM 1296 N N . ALA A 1 164 ? -3.705 9.605 5.827 1.00 95.88 164 ALA A N 1
ATOM 1297 C CA . ALA A 1 164 ? -3.382 10.054 4.482 1.00 95.88 164 ALA A CA 1
ATOM 1298 C C . ALA A 1 164 ? -3.371 11.585 4.379 1.00 95.88 164 ALA A C 1
ATOM 1300 O O . ALA A 1 164 ? -4.193 12.279 4.980 1.00 95.88 164 ALA A O 1
ATOM 1301 N N . SER A 1 165 ? -2.458 12.111 3.566 1.00 94.44 165 SER A N 1
ATOM 1302 C CA . SER A 1 165 ? -2.513 13.498 3.102 1.00 94.44 165 SER A CA 1
ATOM 1303 C C . SER A 1 165 ? -3.423 13.628 1.879 1.00 94.44 165 SER A C 1
ATOM 1305 O O . SER A 1 165 ? -3.711 12.637 1.208 1.00 94.44 165 SER A O 1
ATOM 1307 N N . SER A 1 166 ? -3.849 14.851 1.560 1.00 89.56 166 SER A N 1
ATOM 1308 C CA . SER A 1 166 ? -4.595 15.162 0.330 1.00 89.56 166 SER A CA 1
ATOM 1309 C C . SER A 1 166 ? -3.710 15.199 -0.923 1.00 89.56 166 SER A C 1
ATOM 1311 O O . SER A 1 166 ? -4.214 15.355 -2.034 1.00 89.56 166 SER A O 1
ATOM 1313 N N . SER A 1 167 ? -2.391 15.072 -0.753 1.00 92.69 167 SER A N 1
ATOM 1314 C CA . SER A 1 167 ? -1.395 15.065 -1.823 1.00 92.69 167 SER A CA 1
ATOM 1315 C C . SER A 1 167 ? -0.529 13.811 -1.753 1.00 92.69 167 SER A C 1
ATOM 1317 O O . SER A 1 167 ? -0.050 13.445 -0.679 1.00 92.69 167 SER A O 1
ATOM 1319 N N . ASP A 1 168 ? -0.262 13.212 -2.917 1.00 89.50 168 ASP A N 1
ATOM 1320 C CA . ASP A 1 168 ? 0.567 12.009 -3.080 1.00 89.50 168 ASP A CA 1
ATOM 1321 C C . ASP A 1 168 ? 1.971 12.168 -2.462 1.00 89.50 168 ASP A C 1
ATOM 1323 O O . ASP A 1 168 ? 2.530 11.203 -1.946 1.00 89.50 168 ASP A O 1
ATOM 1327 N N . ARG A 1 169 ? 2.531 13.388 -2.497 1.00 90.19 169 ARG A N 1
ATOM 1328 C CA . ARG A 1 169 ? 3.927 13.702 -2.127 1.00 90.19 169 ARG A CA 1
ATOM 1329 C C . ARG A 1 169 ? 4.087 14.510 -0.844 1.00 90.19 169 ARG A C 1
ATOM 1331 O O . ARG A 1 169 ? 5.182 14.970 -0.540 1.00 90.19 169 ARG A O 1
ATOM 1338 N N . ALA A 1 170 ? 3.011 14.766 -0.108 1.00 92.62 170 ALA A N 1
ATOM 1339 C CA . ALA A 1 170 ? 3.164 15.491 1.148 1.00 92.62 170 ALA A CA 1
ATOM 1340 C C . ALA A 1 170 ? 4.023 14.673 2.124 1.00 92.62 170 ALA A C 1
ATOM 1342 O O . ALA A 1 170 ? 3.894 13.451 2.167 1.00 92.62 170 ALA A O 1
ATOM 1343 N N . HIS A 1 171 ? 4.853 15.335 2.931 1.00 92.38 171 HIS A N 1
ATOM 1344 C CA . HIS A 1 171 ? 5.563 14.691 4.044 1.00 92.38 171 HIS A CA 1
ATOM 1345 C C . HIS A 1 171 ? 4.610 14.447 5.217 1.00 92.38 171 HIS A C 1
ATOM 1347 O O . HIS A 1 171 ? 4.618 13.375 5.820 1.00 92.38 171 HIS A O 1
ATOM 1353 N N . ASP A 1 172 ? 3.705 15.398 5.448 1.00 92.00 172 ASP A N 1
ATOM 1354 C CA . ASP A 1 172 ? 2.726 15.348 6.522 1.00 92.00 172 ASP A CA 1
ATOM 1355 C C . ASP A 1 172 ? 1.294 15.060 6.033 1.00 92.00 172 ASP A C 1
ATOM 1357 O O . ASP A 1 172 ? 0.903 15.465 4.929 1.00 92.00 172 ASP A O 1
ATOM 1361 N N . PRO A 1 173 ? 0.477 14.404 6.874 1.00 87.62 173 PRO A N 1
ATOM 1362 C CA . PRO A 1 173 ? 0.873 13.791 8.144 1.00 87.62 173 PRO A CA 1
ATOM 1363 C C . PRO A 1 173 ? 1.674 12.487 7.914 1.00 87.62 173 PRO A C 1
ATOM 1365 O O . PRO A 1 173 ? 1.507 11.810 6.892 1.00 87.62 173 PRO A O 1
ATOM 1368 N N . GLY A 1 174 ? 2.568 12.150 8.848 1.00 85.19 174 GLY A N 1
ATOM 1369 C CA . GLY A 1 174 ? 3.406 10.943 8.816 1.00 85.19 174 GLY A CA 1
ATOM 1370 C C . GLY A 1 174 ? 3.608 10.359 10.217 1.00 85.19 174 GLY A C 1
ATOM 1371 O O . GLY A 1 174 ? 3.593 11.102 11.189 1.00 85.19 174 GLY A O 1
ATOM 1372 N N . GLY A 1 175 ? 3.749 9.039 10.343 1.00 95.81 175 GLY A N 1
ATOM 1373 C CA . GLY A 1 175 ? 4.051 8.351 11.608 1.00 95.81 175 GLY A CA 1
ATOM 1374 C C . GLY A 1 175 ? 5.371 7.599 11.500 1.00 95.81 175 GLY A C 1
ATOM 1375 O O . GLY A 1 175 ? 6.276 8.066 10.808 1.00 95.81 175 GLY A O 1
ATOM 1376 N N . GLU A 1 176 ? 5.473 6.427 12.118 1.00 97.94 176 GLU A N 1
ATOM 1377 C CA . GLU A 1 176 ? 6.615 5.537 11.880 1.00 97.94 176 GLU A CA 1
ATOM 1378 C C . GLU A 1 176 ? 6.644 5.050 10.421 1.00 97.94 176 GLU A C 1
ATOM 1380 O O . GLU A 1 176 ? 7.707 4.958 9.815 1.00 97.94 176 GLU A O 1
ATOM 1385 N N . TYR A 1 177 ? 5.466 4.857 9.817 1.00 98.69 177 TYR A N 1
ATOM 1386 C CA . TYR A 1 177 ? 5.305 4.763 8.366 1.00 98.69 177 TYR A CA 1
ATOM 1387 C C . TYR A 1 177 ? 4.344 5.832 7.838 1.00 98.69 177 TYR A C 1
ATOM 1389 O O . TYR A 1 177 ? 3.636 6.527 8.583 1.00 98.69 177 TYR A O 1
ATOM 1397 N N . ILE A 1 178 ? 4.312 5.978 6.519 1.00 98.56 178 ILE A N 1
ATOM 1398 C CA . ILE A 1 178 ? 3.505 6.976 5.824 1.00 98.56 178 ILE A CA 1
ATOM 1399 C C . ILE A 1 178 ? 2.477 6.278 4.934 1.00 98.56 178 ILE A C 1
ATOM 1401 O O . ILE A 1 178 ? 2.817 5.391 4.157 1.00 98.56 178 ILE A O 1
ATOM 1405 N N . THR A 1 179 ? 1.220 6.712 4.997 1.00 98.06 179 THR A N 1
ATOM 1406 C CA . THR A 1 179 ? 0.164 6.260 4.080 1.00 98.06 179 THR A CA 1
ATOM 1407 C C . THR A 1 179 ? -0.281 7.389 3.154 1.00 98.06 179 THR A C 1
ATOM 1409 O O . THR A 1 179 ? -0.407 8.540 3.576 1.00 98.06 179 THR A O 1
ATOM 1412 N N . ARG A 1 180 ? -0.500 7.098 1.871 1.00 97.75 180 ARG A N 1
ATOM 1413 C CA . ARG A 1 180 ? -0.980 8.064 0.869 1.00 97.75 180 ARG A CA 1
ATOM 1414 C C . ARG A 1 180 ? -2.093 7.456 0.029 1.00 97.75 180 ARG A C 1
ATOM 1416 O O . ARG A 1 180 ? -2.039 6.286 -0.350 1.00 97.75 180 ARG A O 1
ATOM 1423 N N . HIS A 1 181 ? -3.104 8.258 -0.280 1.00 96.81 181 HIS A N 1
ATOM 1424 C CA . HIS A 1 181 ? -4.178 7.875 -1.193 1.00 96.81 181 HIS A CA 1
ATOM 1425 C C . HIS A 1 181 ? -3.824 8.433 -2.567 1.00 96.81 181 HIS A C 1
ATOM 1427 O O . HIS A 1 181 ? -3.984 9.626 -2.806 1.00 96.81 181 HIS A O 1
ATOM 1433 N N . LEU A 1 182 ? -3.266 7.580 -3.434 1.00 96.31 182 LEU A N 1
ATOM 1434 C CA . LEU A 1 182 ? -2.785 8.019 -4.742 1.00 96.31 182 LEU A CA 1
ATOM 1435 C C . LEU A 1 182 ? -3.933 8.605 -5.566 1.00 96.31 182 LEU A C 1
ATOM 1437 O O . LEU A 1 182 ? -4.992 7.984 -5.707 1.00 96.31 182 LEU A O 1
ATOM 1441 N N . ALA A 1 183 ? -3.699 9.779 -6.148 1.00 94.69 183 ALA A N 1
ATOM 1442 C CA . ALA A 1 183 ? -4.699 10.467 -6.943 1.00 94.69 183 ALA A CA 1
ATOM 1443 C C . ALA A 1 183 ? -5.238 9.591 -8.090 1.00 94.69 183 ALA A C 1
ATOM 1445 O O . ALA A 1 183 ? -4.496 9.010 -8.886 1.00 94.69 183 ALA A O 1
ATOM 1446 N N . ARG A 1 184 ? -6.568 9.566 -8.198 1.00 94.19 184 ARG A N 1
ATOM 1447 C CA . ARG A 1 184 ? -7.350 8.711 -9.108 1.00 94.19 184 ARG A CA 1
ATOM 1448 C C . ARG A 1 184 ? -7.607 9.336 -10.486 1.00 94.19 184 ARG A C 1
ATOM 1450 O O . ARG A 1 184 ? -8.332 8.775 -11.299 1.00 94.19 184 ARG A O 1
ATOM 1457 N N . GLY A 1 185 ? -7.081 10.537 -10.727 1.00 90.00 185 GLY A N 1
ATOM 1458 C CA . GLY A 1 185 ? -7.337 11.314 -11.939 1.00 90.00 185 GLY A CA 1
ATOM 1459 C C . GLY A 1 185 ? -6.294 11.104 -13.040 1.00 90.00 185 GLY A C 1
ATOM 1460 O O . GLY A 1 185 ? -5.092 11.003 -12.771 1.00 90.00 185 GLY A O 1
ATOM 1461 N N . GLY A 1 186 ? -6.762 11.157 -14.290 1.00 90.69 186 GLY A N 1
ATOM 1462 C CA . GLY A 1 186 ? -5.940 11.120 -15.501 1.00 90.69 186 GLY A CA 1
ATOM 1463 C C . GLY A 1 186 ? -5.847 9.738 -16.151 1.00 90.69 186 GLY A C 1
ATOM 1464 O O . GLY A 1 186 ? -6.598 8.825 -15.828 1.00 90.69 186 GLY A O 1
ATOM 1465 N N . GLU A 1 187 ? -4.914 9.607 -17.096 1.00 92.56 187 GLU A N 1
ATOM 1466 C CA . GLU A 1 187 ? -4.681 8.365 -17.846 1.00 92.56 187 GLU A CA 1
ATOM 1467 C C . GLU A 1 187 ? -4.265 7.195 -16.930 1.00 92.56 187 GLU A C 1
ATOM 1469 O O . GLU A 1 187 ? -3.426 7.405 -16.044 1.00 92.56 187 GLU A O 1
ATOM 1474 N N . PRO A 1 188 ? -4.736 5.953 -17.176 1.00 94.00 188 PRO A N 1
ATOM 1475 C CA . PRO A 1 188 ? -4.436 4.778 -16.349 1.00 94.00 188 PRO A CA 1
ATOM 1476 C C . PRO A 1 188 ? -2.957 4.588 -16.022 1.00 94.00 188 PRO A C 1
ATOM 1478 O O . PRO A 1 188 ? -2.570 4.433 -14.865 1.00 94.00 188 PRO A O 1
ATOM 1481 N N . TRP A 1 189 ? -2.097 4.697 -17.030 1.00 95.56 189 TRP A N 1
ATOM 1482 C CA . TRP A 1 189 ? -0.662 4.505 -16.843 1.00 95.56 189 TRP A CA 1
ATOM 1483 C C . TRP A 1 189 ? -0.039 5.605 -15.987 1.00 95.56 189 TRP A C 1
ATOM 1485 O O . TRP A 1 189 ? 0.824 5.312 -15.161 1.00 95.56 189 TRP A O 1
ATOM 1495 N N . LYS A 1 190 ? -0.534 6.846 -16.100 1.00 94.56 190 LYS A N 1
ATOM 1496 C CA . LYS A 1 190 ? -0.121 7.943 -15.216 1.00 94.56 190 LYS A CA 1
ATOM 1497 C C . LYS A 1 190 ? -0.521 7.668 -13.774 1.00 94.56 190 LYS A C 1
ATOM 1499 O O . LYS A 1 190 ? 0.284 7.947 -12.895 1.00 94.56 190 LYS A O 1
ATOM 1504 N N . MET A 1 191 ? -1.703 7.095 -13.537 1.00 95.62 191 MET A N 1
ATOM 1505 C CA . MET A 1 191 ? -2.121 6.682 -12.194 1.00 95.62 191 MET A CA 1
ATOM 1506 C C . MET A 1 191 ? -1.172 5.630 -11.611 1.00 95.62 191 MET A C 1
ATOM 1508 O O . MET A 1 191 ? -0.648 5.834 -10.521 1.00 95.6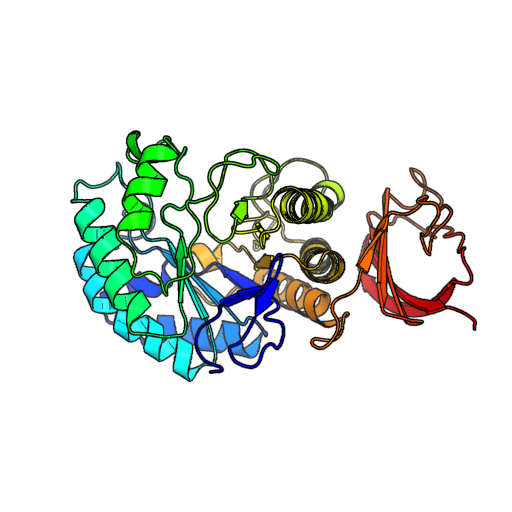2 191 MET A O 1
ATOM 1512 N N . ALA A 1 192 ? -0.879 4.554 -12.350 1.00 97.06 192 ALA A N 1
ATOM 1513 C CA . ALA A 1 192 ? 0.029 3.503 -11.882 1.00 97.06 192 ALA A CA 1
ATOM 1514 C C . ALA A 1 192 ? 1.443 4.027 -11.587 1.00 97.06 192 ALA A C 1
ATOM 1516 O O . ALA A 1 192 ? 2.039 3.693 -10.566 1.00 97.06 192 ALA A O 1
ATOM 1517 N N . ALA A 1 193 ? 1.992 4.897 -12.437 1.00 96.56 193 ALA A N 1
ATOM 1518 C CA . ALA A 1 193 ? 3.329 5.438 -12.203 1.00 96.56 193 ALA A CA 1
ATOM 1519 C C . ALA A 1 193 ? 3.431 6.372 -10.992 1.00 96.56 193 ALA A C 1
ATOM 1521 O O . ALA A 1 193 ? 4.551 6.613 -10.552 1.00 96.56 193 ALA A O 1
ATOM 1522 N N . ARG A 1 194 ? 2.322 6.854 -10.410 1.00 96.69 194 ARG A N 1
ATOM 1523 C CA . ARG A 1 194 ? 2.366 7.610 -9.144 1.00 96.69 194 ARG A CA 1
ATOM 1524 C C . ARG A 1 194 ? 2.883 6.774 -7.974 1.00 96.69 194 ARG A C 1
ATOM 1526 O O . ARG A 1 194 ? 3.334 7.348 -6.995 1.00 96.69 194 ARG A O 1
ATOM 1533 N N . VAL A 1 195 ? 2.936 5.441 -8.077 1.00 98.12 195 VAL A N 1
ATOM 1534 C CA . VAL A 1 195 ? 3.649 4.612 -7.083 1.00 98.12 195 VAL A CA 1
ATOM 1535 C C . VAL A 1 195 ? 5.122 5.044 -6.961 1.00 98.12 195 VAL A C 1
ATOM 1537 O O . VAL A 1 195 ? 5.694 4.973 -5.878 1.00 98.12 195 VAL A O 1
ATOM 1540 N N . ARG A 1 196 ? 5.719 5.599 -8.029 1.00 97.31 196 ARG A N 1
ATOM 1541 C CA . ARG A 1 196 ? 7.063 6.197 -7.992 1.00 97.31 196 ARG A CA 1
ATOM 1542 C C . ARG A 1 196 ? 7.181 7.328 -6.969 1.00 97.31 196 ARG A C 1
ATOM 1544 O O . ARG A 1 196 ? 8.243 7.498 -6.381 1.00 97.31 196 ARG A O 1
ATOM 1551 N N . ASP A 1 197 ? 6.116 8.096 -6.772 1.00 97.19 197 ASP A N 1
ATOM 1552 C CA . ASP A 1 197 ? 6.107 9.220 -5.837 1.00 97.19 197 ASP A CA 1
ATOM 1553 C C . ASP A 1 197 ? 6.205 8.742 -4.387 1.00 97.19 197 ASP A C 1
ATOM 1555 O O . ASP A 1 197 ? 6.800 9.423 -3.557 1.00 97.19 197 ASP A O 1
ATOM 1559 N N . LEU A 1 198 ? 5.703 7.537 -4.100 1.00 97.88 198 LEU A N 1
ATOM 1560 C CA . LEU A 1 198 ? 5.844 6.907 -2.790 1.00 97.88 198 LEU A CA 1
ATOM 1561 C C . LEU A 1 198 ? 7.280 6.460 -2.528 1.00 97.88 198 LEU A C 1
ATOM 1563 O O . LEU A 1 198 ? 7.755 6.574 -1.404 1.00 97.88 198 LEU A O 1
ATOM 1567 N N . GLU A 1 199 ? 7.984 5.982 -3.558 1.00 97.31 199 GLU A N 1
ATOM 1568 C CA . GLU A 1 199 ? 9.408 5.655 -3.440 1.00 97.31 199 GLU A CA 1
ATOM 1569 C C . GLU A 1 199 ? 10.230 6.896 -3.120 1.00 97.31 199 GLU A C 1
ATOM 1571 O O . GLU A 1 199 ? 11.045 6.856 -2.205 1.00 97.31 199 GLU A O 1
ATOM 1576 N N . LEU A 1 200 ? 9.983 7.994 -3.844 1.00 97.00 200 LEU A N 1
ATOM 1577 C CA . LEU A 1 200 ? 10.659 9.267 -3.603 1.00 97.00 200 LEU A CA 1
ATOM 1578 C C . LEU A 1 200 ? 10.417 9.742 -2.170 1.00 97.00 200 LEU A C 1
ATOM 1580 O O . LEU A 1 200 ? 11.371 10.023 -1.454 1.00 97.00 200 LEU A O 1
ATOM 1584 N N . LEU A 1 201 ? 9.157 9.733 -1.728 1.00 97.56 201 LEU A N 1
ATOM 1585 C CA . LEU A 1 201 ? 8.806 10.110 -0.363 1.00 97.56 201 LEU A CA 1
ATOM 1586 C C . LEU A 1 201 ? 9.475 9.195 0.674 1.00 97.56 201 LEU A C 1
ATOM 1588 O O . LEU A 1 201 ? 9.949 9.663 1.707 1.00 97.56 201 LEU A O 1
ATOM 1592 N N . SER A 1 202 ? 9.549 7.894 0.397 1.00 97.75 202 SER A N 1
ATOM 1593 C CA . SER A 1 202 ? 10.222 6.923 1.262 1.00 97.75 202 SER A CA 1
ATOM 1594 C C . SER A 1 202 ? 11.721 7.211 1.362 1.00 97.75 202 SER A C 1
ATOM 1596 O O . SER A 1 202 ? 12.271 7.184 2.459 1.00 97.75 202 SER A O 1
ATOM 1598 N N . ALA A 1 203 ? 12.370 7.544 0.243 1.00 96.62 203 ALA A N 1
ATOM 1599 C CA . ALA A 1 203 ? 13.783 7.910 0.199 1.00 96.62 203 ALA A CA 1
ATOM 1600 C C . ALA A 1 203 ? 14.070 9.221 0.949 1.00 96.62 203 ALA A C 1
ATOM 1602 O O . ALA A 1 203 ? 15.064 9.319 1.658 1.00 96.62 203 ALA A O 1
ATOM 1603 N N . GLU A 1 204 ? 13.193 10.215 0.809 1.00 97.38 204 GLU A N 1
ATOM 1604 C CA . GLU A 1 204 ? 13.329 11.534 1.439 1.00 97.38 204 GLU A CA 1
ATOM 1605 C C . GLU A 1 204 ? 13.063 11.516 2.950 1.00 97.38 204 GLU A C 1
ATOM 1607 O O . GLU A 1 204 ? 13.584 12.364 3.673 1.00 97.38 204 GLU A O 1
ATOM 1612 N N . THR A 1 205 ? 12.246 10.577 3.433 1.00 97.00 205 THR A N 1
ATOM 1613 C CA . THR A 1 205 ? 11.846 10.505 4.850 1.00 97.00 205 THR A CA 1
ATOM 1614 C C . THR A 1 205 ? 12.509 9.383 5.639 1.00 97.00 205 THR A C 1
ATOM 1616 O O . THR A 1 205 ? 12.355 9.359 6.858 1.00 97.00 205 THR A O 1
ATOM 1619 N N . ASP A 1 206 ? 13.229 8.483 4.965 1.00 97.12 206 ASP A N 1
ATOM 1620 C CA . ASP A 1 206 ? 13.782 7.246 5.529 1.00 97.12 206 ASP A CA 1
ATOM 1621 C C . ASP A 1 206 ? 12.728 6.420 6.288 1.00 97.12 206 ASP A C 1
ATOM 1623 O O . ASP A 1 206 ? 12.934 5.950 7.404 1.00 97.12 206 ASP A O 1
ATOM 1627 N N . ARG A 1 207 ? 11.535 6.306 5.688 1.00 97.94 207 ARG A N 1
ATOM 1628 C CA . ARG A 1 207 ? 10.390 5.581 6.257 1.00 97.94 207 ARG A CA 1
ATOM 1629 C C . ARG A 1 207 ? 9.702 4.711 5.216 1.00 97.94 207 ARG A C 1
ATOM 1631 O O . ARG A 1 207 ? 9.723 5.045 4.024 1.00 97.94 207 ARG A O 1
ATOM 1638 N N . PRO A 1 208 ? 9.024 3.628 5.631 1.00 98.38 208 PRO A N 1
ATOM 1639 C CA . PRO A 1 208 ? 8.143 2.899 4.738 1.00 98.38 208 PRO A CA 1
ATOM 1640 C C . PRO A 1 208 ? 6.978 3.786 4.294 1.00 98.38 208 PRO A C 1
ATOM 1642 O O . PRO A 1 208 ? 6.403 4.539 5.087 1.00 98.38 208 PRO A O 1
ATOM 1645 N N . VAL A 1 209 ? 6.600 3.668 3.022 1.00 98.56 209 VAL A N 1
ATOM 1646 C CA . VAL A 1 209 ? 5.451 4.376 2.448 1.00 98.56 209 VAL A CA 1
ATOM 1647 C C . VAL A 1 209 ? 4.495 3.369 1.819 1.00 98.56 209 VAL A C 1
ATOM 1649 O O . VAL A 1 209 ? 4.921 2.419 1.160 1.00 98.56 209 VAL A O 1
ATOM 1652 N N . VAL A 1 210 ? 3.196 3.576 2.022 1.00 98.44 210 VAL A N 1
ATOM 1653 C CA . VAL A 1 210 ? 2.124 2.699 1.544 1.00 98.44 210 VAL A CA 1
ATOM 1654 C C . VAL A 1 210 ? 1.105 3.496 0.729 1.00 98.44 210 VAL A C 1
ATOM 1656 O O . VAL A 1 210 ? 0.658 4.567 1.140 1.00 98.44 210 VAL A O 1
ATOM 1659 N N . SER A 1 211 ? 0.685 2.951 -0.415 1.00 98.00 211 SER A N 1
ATOM 1660 C CA . SER A 1 211 ? -0.541 3.380 -1.093 1.00 98.00 211 SER A CA 1
ATOM 1661 C C . SER A 1 211 ? -1.752 2.759 -0.393 1.00 98.00 211 SER A C 1
ATOM 1663 O O . SER A 1 211 ? -2.046 1.584 -0.614 1.00 98.00 211 SER A O 1
ATOM 1665 N N . GLY A 1 212 ? -2.423 3.522 0.474 1.00 96.81 212 GLY A N 1
ATOM 1666 C CA . GLY A 1 212 ? -3.526 3.028 1.309 1.00 96.81 212 GLY A CA 1
ATOM 1667 C C . GLY A 1 212 ? -4.851 2.858 0.559 1.00 96.81 212 GLY A C 1
ATOM 1668 O O . GLY A 1 212 ? -5.578 1.896 0.799 1.00 96.81 212 GLY A O 1
ATOM 1669 N N . GLU A 1 213 ? -5.147 3.763 -0.380 1.00 95.31 213 GLU A N 1
ATOM 1670 C CA . GLU A 1 213 ? -6.378 3.753 -1.188 1.00 95.31 213 GLU A CA 1
ATOM 1671 C C . GLU A 1 213 ? -6.144 4.302 -2.615 1.00 95.31 213 GLU A C 1
ATOM 1673 O O . GLU A 1 213 ? -6.541 5.434 -2.921 1.00 95.31 213 GLU A O 1
ATOM 1678 N N . PRO A 1 214 ? -5.503 3.538 -3.520 1.00 95.56 214 PRO A N 1
ATOM 1679 C CA . PRO A 1 214 ? -5.416 3.909 -4.935 1.00 95.56 214 PRO A CA 1
ATOM 1680 C C . PRO A 1 214 ? -6.800 3.867 -5.624 1.00 95.56 214 PRO A C 1
ATOM 1682 O O . PRO A 1 214 ? -7.845 3.703 -4.986 1.00 95.56 214 PRO A O 1
ATOM 1685 N N . ILE A 1 215 ? -6.836 4.033 -6.953 1.00 97.69 215 ILE A N 1
ATOM 1686 C CA . ILE A 1 215 ? -8.050 3.790 -7.754 1.00 97.69 215 ILE A CA 1
ATOM 1687 C C . ILE A 1 215 ? -8.635 2.407 -7.421 1.00 97.69 215 ILE A C 1
ATOM 1689 O O . ILE A 1 215 ? -7.907 1.420 -7.339 1.00 97.69 215 ILE A O 1
ATOM 1693 N N . GLY A 1 216 ? -9.948 2.342 -7.190 1.00 97.88 216 GLY A N 1
ATOM 1694 C CA . GLY A 1 216 ? -10.609 1.102 -6.781 1.00 97.88 216 GLY A CA 1
ATOM 1695 C C . GLY A 1 216 ? -11.019 0.229 -7.961 1.00 97.88 216 GLY A C 1
ATOM 1696 O O . GLY A 1 216 ? -11.445 0.754 -8.988 1.00 97.88 216 GLY A O 1
ATOM 1697 N N . ALA A 1 217 ? -10.957 -1.091 -7.813 1.00 98.56 217 ALA A N 1
ATOM 1698 C CA . ALA A 1 217 ? -11.567 -2.016 -8.759 1.00 98.56 217 ALA A CA 1
ATOM 1699 C C . ALA A 1 217 ? -13.100 -1.964 -8.671 1.00 98.56 217 ALA A C 1
ATOM 1701 O O . ALA A 1 217 ? -13.666 -1.797 -7.587 1.00 98.56 217 ALA A O 1
ATOM 1702 N N . TYR A 1 218 ? -13.778 -2.129 -9.804 1.00 98.31 218 TYR A N 1
ATOM 1703 C CA . TYR A 1 218 ? -15.231 -2.272 -9.866 1.00 98.31 218 TYR A CA 1
ATOM 1704 C C . TYR A 1 218 ? -15.652 -3.183 -11.021 1.00 98.31 218 TYR A C 1
ATOM 1706 O O . TYR A 1 218 ? -14.828 -3.612 -11.827 1.00 98.31 218 TYR A O 1
ATOM 1714 N N . GLU A 1 219 ? -16.943 -3.497 -11.102 1.00 98.38 219 GLU A N 1
ATOM 1715 C CA . GLU A 1 219 ? -17.482 -4.317 -12.192 1.00 98.38 219 GLU A CA 1
ATOM 1716 C C . GLU A 1 219 ? -17.521 -3.583 -13.534 1.00 98.38 219 GLU A C 1
ATOM 1718 O O . GLU A 1 219 ? -17.551 -4.225 -14.581 1.00 9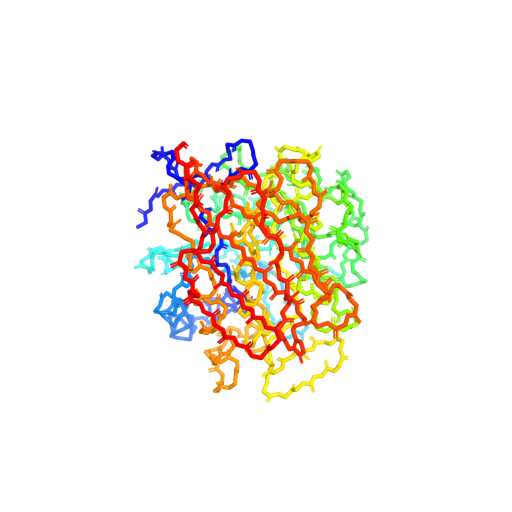8.38 219 GLU A O 1
ATOM 1723 N N . ARG A 1 220 ? -17.530 -2.246 -13.506 1.00 97.50 220 ARG A N 1
ATOM 1724 C CA . ARG A 1 220 ? -17.467 -1.375 -14.684 1.00 97.50 220 ARG A CA 1
ATOM 1725 C C . ARG A 1 220 ? -16.651 -0.132 -14.360 1.00 97.50 220 ARG A C 1
ATOM 1727 O O . ARG A 1 220 ? -16.715 0.350 -13.231 1.00 97.50 220 ARG A O 1
ATOM 1734 N N . ALA A 1 221 ? -15.917 0.400 -15.328 1.00 95.44 221 ALA A N 1
ATOM 1735 C CA . ALA A 1 221 ? -15.184 1.645 -15.143 1.00 95.44 221 ALA A CA 1
ATOM 1736 C C . ALA A 1 221 ? -16.109 2.796 -14.703 1.00 95.44 221 ALA A C 1
ATOM 1738 O O . ALA A 1 221 ? -17.218 2.961 -15.212 1.00 95.44 221 ALA A O 1
ATOM 1739 N N . ASP A 1 222 ? -15.613 3.613 -13.776 1.00 95.31 222 ASP A N 1
ATOM 1740 C CA . ASP A 1 222 ? -16.235 4.858 -13.328 1.00 95.31 222 ASP A CA 1
ATOM 1741 C C . ASP A 1 222 ? -15.132 5.915 -13.267 1.00 95.31 222 ASP A C 1
ATOM 1743 O O . ASP A 1 222 ? -14.293 5.910 -12.361 1.00 95.31 222 ASP A O 1
ATOM 1747 N N . VAL A 1 223 ? -15.061 6.749 -14.305 1.00 92.00 223 VAL A N 1
ATOM 1748 C CA . VAL A 1 223 ? -13.900 7.601 -14.584 1.00 92.00 223 VAL A CA 1
ATOM 1749 C C . VAL A 1 223 ? -13.548 8.459 -13.367 1.00 92.00 223 VAL A C 1
ATOM 1751 O O . VAL A 1 223 ? -14.355 9.237 -12.871 1.00 92.00 223 VAL A O 1
ATOM 1754 N N . GLY A 1 224 ? -12.310 8.321 -12.884 1.00 89.81 224 GLY A N 1
ATOM 1755 C CA . GLY A 1 224 ? -11.807 9.052 -11.718 1.00 89.81 224 GLY A CA 1
ATOM 1756 C C . GLY A 1 224 ? -12.173 8.449 -10.354 1.00 89.81 224 GLY A C 1
ATOM 1757 O O . GLY A 1 224 ? -11.648 8.905 -9.338 1.00 89.81 224 GLY A O 1
ATOM 1758 N N . ARG A 1 225 ? -13.020 7.411 -10.297 1.00 94.75 225 ARG A N 1
ATOM 1759 C CA . ARG A 1 225 ? -13.419 6.739 -9.046 1.00 94.75 225 ARG A CA 1
ATOM 1760 C C . ARG A 1 225 ? -13.065 5.255 -9.021 1.00 94.75 225 ARG A C 1
ATOM 1762 O O . ARG A 1 225 ? -12.546 4.780 -8.002 1.00 94.75 225 ARG A O 1
ATOM 1769 N N . ARG A 1 226 ? -13.342 4.529 -10.108 1.00 97.25 226 ARG A N 1
ATOM 1770 C CA . ARG A 1 226 ? -13.122 3.084 -10.244 1.00 97.25 226 ARG A CA 1
ATOM 1771 C C . ARG A 1 226 ? -12.599 2.684 -11.622 1.00 97.25 226 ARG A C 1
ATOM 1773 O O . ARG A 1 226 ? -12.885 3.332 -12.623 1.00 97.25 226 ARG A O 1
ATOM 1780 N N . SER A 1 227 ? -11.885 1.567 -11.673 1.00 97.94 227 SER A N 1
ATOM 1781 C CA . SER A 1 227 ? -11.432 0.921 -12.904 1.00 97.94 227 SER A CA 1
ATOM 1782 C C . SER A 1 227 ? -11.879 -0.538 -12.937 1.00 97.94 227 SER A C 1
ATOM 1784 O O . SER A 1 227 ? -11.977 -1.194 -11.902 1.00 97.94 227 SER A O 1
ATOM 1786 N N . ASP A 1 228 ? -12.142 -1.045 -14.131 1.00 98.12 228 ASP A N 1
ATOM 1787 C CA . ASP A 1 228 ? -12.435 -2.446 -14.410 1.00 98.12 228 ASP A CA 1
ATOM 1788 C C . ASP A 1 228 ? -11.280 -3.158 -15.136 1.00 98.12 228 ASP A C 1
ATOM 1790 O O . ASP A 1 228 ? -11.464 -4.301 -15.543 1.00 98.12 228 ASP A O 1
ATOM 1794 N N . ASP A 1 229 ? -10.112 -2.514 -15.273 1.00 98.31 229 ASP A N 1
ATOM 1795 C CA . ASP A 1 229 ? -8.971 -2.988 -16.066 1.00 98.31 229 ASP A CA 1
ATOM 1796 C C . ASP A 1 229 ? -7.943 -3.766 -15.218 1.00 98.31 229 ASP A C 1
ATOM 1798 O O . ASP A 1 229 ? -7.157 -3.152 -14.487 1.00 98.31 229 ASP A O 1
ATOM 1802 N N . PRO A 1 230 ? -7.845 -5.104 -15.349 1.00 98.81 230 PRO A N 1
ATOM 1803 C CA . PRO A 1 230 ? -6.870 -5.894 -14.603 1.00 98.81 230 PRO A CA 1
ATOM 1804 C C . PRO A 1 230 ? -5.409 -5.534 -14.915 1.00 98.81 230 PRO A C 1
ATOM 1806 O O . PRO A 1 230 ? -4.546 -5.724 -14.058 1.00 98.81 230 PRO A O 1
ATOM 1809 N N . ALA A 1 231 ? -5.095 -5.009 -16.107 1.00 98.69 231 ALA A N 1
ATOM 1810 C CA . ALA A 1 231 ? -3.723 -4.640 -16.464 1.00 98.69 231 ALA A CA 1
ATOM 1811 C C . ALA A 1 231 ? -3.220 -3.448 -15.635 1.00 98.69 231 ALA A C 1
ATOM 1813 O O . ALA A 1 231 ? -2.051 -3.417 -15.238 1.00 98.69 231 ALA A O 1
ATOM 1814 N N . LEU A 1 232 ? -4.114 -2.514 -15.301 1.00 98.56 232 LEU A N 1
ATOM 1815 C CA . LEU A 1 232 ? -3.825 -1.413 -14.388 1.00 98.56 232 LEU A CA 1
ATOM 1816 C C . LEU A 1 232 ? -3.491 -1.921 -12.976 1.00 98.56 232 LEU A C 1
ATOM 1818 O O . LEU A 1 232 ? -2.504 -1.491 -12.378 1.00 98.56 232 LEU A O 1
ATOM 1822 N N . PHE A 1 233 ? -4.272 -2.864 -12.447 1.00 98.81 233 PHE A N 1
ATOM 1823 C CA . PHE A 1 233 ? -4.041 -3.428 -11.110 1.00 98.81 233 PHE A CA 1
ATOM 1824 C C . PHE A 1 233 ? -2.783 -4.293 -11.045 1.00 98.81 233 PHE A C 1
ATOM 1826 O O . PHE A 1 233 ? -2.022 -4.198 -10.082 1.00 98.81 233 PHE A O 1
ATOM 1833 N N . PHE A 1 234 ? -2.494 -5.046 -12.106 1.00 98.94 234 PHE A N 1
ATOM 1834 C CA . PHE A 1 234 ? -1.202 -5.702 -12.271 1.00 98.94 234 PHE A CA 1
ATOM 1835 C C . PHE A 1 234 ? -0.045 -4.700 -12.227 1.00 98.94 234 PHE A C 1
ATOM 1837 O O . PHE A 1 234 ? 0.930 -4.932 -11.513 1.00 98.94 234 PHE A O 1
ATOM 1844 N N . ALA A 1 235 ? -0.163 -3.553 -12.905 1.00 98.75 235 ALA A N 1
ATOM 1845 C CA . ALA A 1 235 ? 0.863 -2.515 -12.858 1.00 98.75 235 ALA A CA 1
ATOM 1846 C C . ALA A 1 235 ? 1.099 -1.981 -11.435 1.00 98.75 235 ALA A C 1
ATOM 1848 O O . ALA A 1 235 ? 2.254 -1.827 -11.045 1.00 98.75 235 ALA A O 1
ATOM 1849 N N . PHE A 1 236 ? 0.047 -1.758 -10.635 1.00 98.75 236 PHE A N 1
ATOM 1850 C CA . PHE A 1 236 ? 0.206 -1.385 -9.222 1.00 98.75 236 PHE A CA 1
ATOM 1851 C C . PHE A 1 236 ? 0.988 -2.440 -8.430 1.00 98.75 236 PHE A C 1
ATOM 1853 O O . PHE A 1 236 ? 1.919 -2.083 -7.709 1.00 98.75 236 PHE A O 1
ATOM 1860 N N . GLY A 1 237 ? 0.660 -3.724 -8.604 1.00 98.62 237 GLY A N 1
ATOM 1861 C CA . GLY A 1 237 ? 1.349 -4.819 -7.920 1.00 98.62 237 GLY A CA 1
ATOM 1862 C C . GLY A 1 237 ? 2.832 -4.920 -8.290 1.00 98.62 237 GLY A C 1
ATOM 1863 O O . GLY A 1 237 ? 3.688 -5.027 -7.409 1.00 98.62 237 GLY A O 1
ATOM 1864 N N . VAL A 1 238 ? 3.153 -4.829 -9.587 1.00 98.69 238 VAL A N 1
ATOM 1865 C CA . VAL A 1 238 ? 4.546 -4.865 -10.063 1.00 98.69 238 VAL A CA 1
ATOM 1866 C C . VAL A 1 238 ? 5.327 -3.647 -9.574 1.00 98.69 238 VAL A C 1
ATOM 1868 O O . VAL A 1 238 ? 6.440 -3.797 -9.076 1.00 98.69 238 VAL A O 1
ATOM 1871 N N . LEU A 1 239 ? 4.767 -2.440 -9.705 1.00 98.69 239 LEU A N 1
ATOM 1872 C CA . LEU A 1 239 ? 5.461 -1.209 -9.324 1.00 98.69 239 LEU A CA 1
ATOM 1873 C C . LEU A 1 239 ? 5.661 -1.105 -7.810 1.00 98.69 239 LEU A C 1
ATOM 1875 O O . LEU A 1 239 ? 6.715 -0.638 -7.392 1.00 98.69 239 LEU A O 1
ATOM 1879 N N . GLY A 1 240 ? 4.717 -1.594 -6.997 1.00 98.31 240 GLY A N 1
ATOM 1880 C CA . GLY A 1 240 ? 4.896 -1.689 -5.546 1.00 98.31 240 GLY A CA 1
ATOM 1881 C C . GLY A 1 240 ? 6.138 -2.504 -5.177 1.00 98.31 240 GLY A C 1
ATOM 1882 O O . GLY A 1 240 ? 6.957 -2.062 -4.379 1.00 98.31 240 GLY A O 1
ATOM 1883 N N . ARG A 1 241 ? 6.351 -3.651 -5.837 1.00 97.81 241 ARG A N 1
ATOM 1884 C CA . ARG A 1 241 ? 7.559 -4.466 -5.631 1.00 97.81 241 ARG A CA 1
ATOM 1885 C C . ARG A 1 241 ? 8.821 -3.868 -6.239 1.00 97.81 241 ARG A C 1
ATOM 1887 O O . ARG A 1 241 ? 9.877 -3.950 -5.627 1.00 97.81 241 ARG A O 1
ATOM 1894 N N . LEU A 1 242 ? 8.727 -3.280 -7.431 1.00 98.25 242 LEU A N 1
ATOM 1895 C CA . LEU A 1 242 ? 9.878 -2.697 -8.126 1.00 98.25 242 LEU A CA 1
ATOM 1896 C C . LEU A 1 242 ? 10.462 -1.511 -7.348 1.00 98.25 242 LEU A C 1
ATOM 1898 O O . LEU A 1 242 ? 11.674 -1.321 -7.342 1.00 98.25 242 LEU A O 1
ATOM 1902 N N . PHE A 1 243 ? 9.603 -0.732 -6.694 1.00 98.19 243 PHE A N 1
ATOM 1903 C CA . PHE A 1 243 ? 9.984 0.418 -5.878 1.00 98.19 243 PHE A CA 1
ATOM 1904 C C . PHE A 1 243 ? 10.120 0.110 -4.379 1.00 98.19 243 PHE A C 1
ATOM 1906 O O . PHE A 1 243 ? 10.414 1.019 -3.610 1.00 98.19 243 PHE A O 1
ATOM 1913 N N . ASP A 1 244 ? 9.881 -1.140 -3.978 1.00 96.81 244 ASP A N 1
ATOM 1914 C CA . ASP A 1 244 ? 9.882 -1.609 -2.589 1.00 96.81 244 ASP A CA 1
ATOM 1915 C C . ASP A 1 244 ? 9.021 -0.757 -1.630 1.00 96.81 244 ASP A C 1
ATOM 1917 O O . ASP A 1 244 ? 9.417 -0.425 -0.516 1.00 96.81 244 ASP A O 1
ATOM 1921 N N . VAL A 1 245 ? 7.810 -0.404 -2.076 1.00 98.12 245 VAL A N 1
ATOM 1922 C CA . VAL A 1 245 ? 6.794 0.327 -1.296 1.00 98.12 245 VAL A CA 1
ATOM 1923 C C . VAL A 1 245 ? 5.524 -0.504 -1.137 1.00 98.12 245 VAL A C 1
ATOM 1925 O O . VAL A 1 245 ? 5.218 -1.381 -1.950 1.00 98.12 245 VAL A O 1
ATOM 1928 N N . GLY A 1 246 ? 4.739 -0.223 -0.098 1.00 98.25 246 GLY A N 1
ATOM 1929 C CA . GLY A 1 246 ? 3.490 -0.941 0.129 1.00 98.25 246 GLY A CA 1
ATOM 1930 C C . GLY A 1 246 ? 2.372 -0.507 -0.813 1.00 98.25 246 GLY A C 1
ATOM 1931 O O . GLY A 1 246 ? 2.223 0.673 -1.131 1.00 98.25 246 GLY A O 1
ATOM 1932 N N . THR A 1 247 ? 1.545 -1.459 -1.243 1.00 98.25 247 THR A N 1
ATOM 1933 C CA . THR A 1 247 ? 0.346 -1.170 -2.044 1.00 98.25 247 THR A CA 1
ATOM 1934 C C . THR A 1 247 ? -0.859 -1.946 -1.523 1.00 98.25 247 THR A C 1
ATOM 1936 O O . 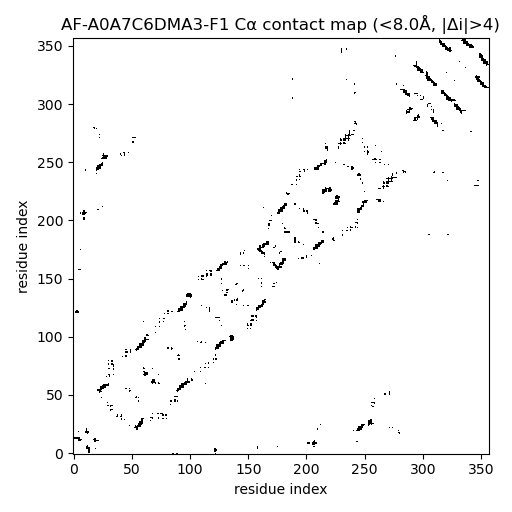THR A 1 247 ? -0.784 -3.149 -1.260 1.00 98.25 247 THR A O 1
ATOM 1939 N N . THR A 1 248 ? -1.977 -1.245 -1.355 1.00 98.69 248 THR A N 1
ATOM 1940 C CA . THR A 1 248 ? -3.260 -1.833 -0.969 1.00 98.69 248 THR A CA 1
ATOM 1941 C C . THR A 1 248 ? -4.172 -1.911 -2.186 1.00 98.69 248 THR A C 1
ATOM 1943 O O . THR A 1 248 ? -4.454 -0.904 -2.833 1.00 98.69 248 THR A O 1
ATOM 1946 N N . PHE A 1 249 ? -4.673 -3.107 -2.487 1.00 98.81 249 PHE A N 1
ATOM 1947 C CA . PHE A 1 249 ? -5.726 -3.297 -3.472 1.00 98.81 249 PHE A CA 1
ATOM 1948 C C . PHE A 1 249 ? -7.040 -2.723 -2.928 1.00 98.81 249 PHE A C 1
ATOM 1950 O O . PHE A 1 249 ? -7.589 -3.192 -1.925 1.00 98.81 249 PHE A O 1
ATOM 1957 N N . HIS A 1 250 ? -7.530 -1.672 -3.577 1.00 98.56 250 HIS A N 1
ATOM 1958 C CA . HIS A 1 250 ? -8.808 -1.049 -3.260 1.00 98.56 250 HIS A CA 1
ATOM 1959 C C . HIS A 1 250 ? -9.878 -1.556 -4.229 1.00 98.56 250 HIS A C 1
ATOM 1961 O O . HIS A 1 250 ? -9.612 -1.713 -5.419 1.00 98.56 250 HIS A O 1
ATOM 1967 N N . MET A 1 251 ? -11.091 -1.812 -3.742 1.00 98.38 251 MET A N 1
ATOM 1968 C CA . MET A 1 251 ? -12.204 -2.315 -4.554 1.00 98.38 251 MET A CA 1
ATOM 1969 C C . MET A 1 251 ? -13.550 -1.932 -3.935 1.00 98.38 251 MET A C 1
ATOM 1971 O O . MET A 1 251 ? -13.631 -1.743 -2.719 1.00 98.38 251 MET A O 1
ATOM 1975 N N . GLU A 1 252 ? -14.601 -1.830 -4.751 1.00 98.00 252 GLU A N 1
ATOM 1976 C CA . GLU A 1 252 ? -15.944 -1.454 -4.282 1.00 98.00 252 GLU A CA 1
ATOM 1977 C C . GLU A 1 252 ? -16.502 -2.459 -3.268 1.00 98.00 252 GLU A C 1
ATOM 1979 O O . GLU A 1 252 ? -16.961 -2.065 -2.198 1.00 98.00 252 GLU A O 1
ATOM 1984 N N . ASP A 1 253 ? -16.396 -3.761 -3.547 1.00 98.44 253 ASP A N 1
ATOM 1985 C CA . ASP A 1 253 ? -16.910 -4.802 -2.645 1.00 98.44 253 ASP A CA 1
ATOM 1986 C C . ASP A 1 253 ? -16.130 -4.830 -1.309 1.00 98.44 253 ASP A C 1
ATOM 1988 O O . ASP A 1 253 ? -16.660 -5.209 -0.263 1.00 98.44 253 ASP A O 1
ATOM 1992 N N . GLY A 1 254 ? -14.895 -4.318 -1.311 1.00 98.12 254 GLY A N 1
ATOM 1993 C CA . GLY A 1 254 ? -14.030 -4.162 -0.141 1.00 98.12 254 GLY A CA 1
ATOM 1994 C C . GLY A 1 254 ? -14.492 -3.061 0.815 1.00 98.12 254 GLY A C 1
ATOM 1995 O O . GLY A 1 254 ? -14.221 -3.148 2.014 1.00 98.12 254 GLY A O 1
ATOM 1996 N N . LEU A 1 255 ? -15.266 -2.073 0.344 1.00 97.62 255 LEU A N 1
ATOM 1997 C CA . LEU A 1 255 ? -15.919 -1.092 1.226 1.00 97.62 255 LEU A CA 1
ATOM 1998 C C . LEU A 1 255 ? -16.881 -1.777 2.207 1.00 97.62 255 LEU A C 1
ATOM 2000 O O . LEU A 1 255 ? -17.040 -1.337 3.344 1.00 97.62 255 LEU A O 1
ATOM 2004 N N . HIS A 1 256 ? -17.477 -2.890 1.783 1.00 98.00 256 HIS A N 1
ATOM 2005 C CA . HIS A 1 256 ? -18.400 -3.691 2.581 1.00 98.00 256 HIS A CA 1
ATOM 2006 C C . HIS A 1 256 ? -17.805 -5.034 3.023 1.00 98.00 256 HIS A C 1
ATOM 2008 O O . HIS A 1 256 ? -18.541 -5.874 3.538 1.00 98.00 256 HIS A O 1
ATOM 2014 N N . ALA A 1 257 ? -16.493 -5.235 2.836 1.00 98.31 257 ALA A N 1
ATOM 2015 C CA . ALA A 1 257 ? -15.793 -6.487 3.127 1.00 98.31 257 ALA A CA 1
ATOM 2016 C C . ALA A 1 257 ? -16.522 -7.729 2.568 1.00 98.31 257 ALA A C 1
ATOM 2018 O O . ALA A 1 257 ? -16.634 -8.760 3.228 1.00 98.31 257 ALA A O 1
ATOM 2019 N N . VAL A 1 258 ? -17.051 -7.614 1.348 1.00 98.25 258 VAL A N 1
ATOM 2020 C CA . VAL A 1 258 ? -17.679 -8.717 0.613 1.00 98.25 258 VAL A CA 1
ATOM 2021 C C . VAL A 1 258 ? -16.642 -9.325 -0.329 1.00 98.25 258 VAL A C 1
ATOM 2023 O O . VAL A 1 258 ? -15.818 -8.612 -0.903 1.00 98.25 258 VAL A O 1
ATOM 2026 N N . VAL A 1 259 ? -16.664 -10.653 -0.472 1.00 98.56 259 VAL A N 1
ATOM 2027 C CA . VAL A 1 259 ? -15.838 -11.361 -1.462 1.00 98.56 259 VAL A CA 1
ATOM 2028 C C . VAL A 1 259 ? -16.136 -10.781 -2.851 1.00 98.56 259 VAL A C 1
ATOM 2030 O O . VAL A 1 259 ? -17.312 -10.688 -3.212 1.00 98.56 259 VAL A O 1
ATOM 2033 N N . PRO A 1 260 ? -15.116 -10.366 -3.622 1.00 98.56 260 PRO A N 1
ATOM 2034 C CA . PRO A 1 260 ? -15.342 -9.603 -4.833 1.00 98.56 260 PRO A CA 1
ATOM 2035 C C . PRO A 1 260 ? -16.086 -10.395 -5.896 1.00 98.56 260 PRO A C 1
ATOM 2037 O O . PRO A 1 260 ? -15.875 -11.592 -6.107 1.00 98.56 260 PRO A O 1
ATOM 2040 N N . ARG A 1 261 ? -16.923 -9.665 -6.623 1.00 98.50 261 ARG A N 1
ATOM 2041 C CA . ARG A 1 261 ? -17.558 -10.113 -7.859 1.00 98.50 261 ARG A CA 1
ATOM 2042 C C . ARG A 1 261 ? -16.533 -10.349 -8.982 1.00 98.50 261 ARG A C 1
ATOM 2044 O O . ARG A 1 261 ? -15.370 -9.957 -8.854 1.00 98.50 261 ARG A O 1
ATOM 2051 N N . PRO A 1 262 ? -16.932 -11.016 -10.086 1.00 98.56 262 PRO A N 1
ATOM 2052 C CA . PRO A 1 262 ? -15.987 -11.582 -11.044 1.00 98.56 262 PRO A CA 1
ATOM 2053 C C . PRO A 1 262 ? -14.967 -10.599 -11.617 1.00 98.56 262 PRO A C 1
ATOM 2055 O O . PRO A 1 262 ? -13.807 -10.973 -11.781 1.00 98.56 262 PRO A O 1
ATOM 2058 N N . ASN A 1 263 ? -15.341 -9.353 -11.926 1.00 98.69 263 ASN A N 1
ATOM 2059 C CA . ASN A 1 263 ? -14.356 -8.438 -12.489 1.00 98.69 263 ASN A CA 1
ATOM 2060 C C . ASN A 1 263 ? -13.358 -7.943 -11.440 1.00 98.69 263 ASN A C 1
ATOM 2062 O O . ASN A 1 263 ? -12.153 -7.965 -11.682 1.00 98.69 263 ASN A O 1
ATOM 2066 N N . GLN A 1 264 ? -13.844 -7.556 -10.260 1.00 98.75 264 GLN A N 1
ATOM 2067 C CA . GLN A 1 264 ? -12.974 -7.188 -9.142 1.00 98.75 264 GLN A CA 1
ATOM 2068 C C . GLN A 1 264 ? -12.052 -8.345 -8.730 1.00 98.75 264 GLN A C 1
ATOM 2070 O O . GLN A 1 264 ? -10.889 -8.100 -8.416 1.00 98.75 264 GLN A O 1
ATOM 2075 N N . GLN A 1 265 ? -12.527 -9.592 -8.812 1.00 98.88 265 GLN A N 1
ATOM 2076 C CA . GLN A 1 265 ? -11.719 -10.794 -8.603 1.00 98.88 265 GLN A CA 1
ATOM 2077 C C . GLN A 1 265 ? -10.566 -10.881 -9.615 1.00 98.88 265 GLN A C 1
ATOM 2079 O O . GLN A 1 265 ? -9.417 -11.036 -9.208 1.00 98.88 265 GLN A O 1
ATOM 2084 N N . ARG A 1 266 ? -10.830 -10.689 -10.917 1.00 98.88 266 ARG A N 1
ATOM 2085 C CA . ARG A 1 266 ? -9.767 -10.654 -11.945 1.00 98.88 266 ARG A CA 1
ATOM 2086 C C . ARG A 1 266 ? -8.749 -9.542 -11.690 1.00 98.88 266 ARG A C 1
ATOM 2088 O O . ARG A 1 266 ? -7.554 -9.739 -11.890 1.00 98.88 266 ARG A O 1
ATOM 2095 N N . CYS A 1 267 ? -9.206 -8.373 -11.242 1.00 98.88 267 CYS A N 1
ATOM 2096 C CA . CYS A 1 267 ? -8.324 -7.270 -10.864 1.00 98.88 267 CYS A CA 1
ATOM 2097 C C . CYS A 1 267 ? -7.458 -7.615 -9.639 1.00 98.88 267 CYS A C 1
ATOM 2099 O O . CYS A 1 267 ? -6.271 -7.288 -9.628 1.00 98.88 267 CYS A O 1
ATOM 2101 N N . ALA A 1 268 ? -8.021 -8.299 -8.639 1.00 98.88 268 ALA A N 1
ATOM 2102 C CA . ALA A 1 268 ? -7.299 -8.755 -7.451 1.00 98.88 268 ALA A CA 1
ATOM 2103 C C . ALA A 1 268 ? -6.222 -9.794 -7.805 1.00 98.88 268 ALA A C 1
ATOM 2105 O O . ALA A 1 268 ? -5.078 -9.680 -7.366 1.00 98.88 268 ALA A O 1
ATOM 2106 N N . GLU A 1 269 ? -6.567 -10.772 -8.645 1.00 98.88 269 GLU A N 1
ATOM 2107 C CA . GLU A 1 269 ? -5.632 -11.778 -9.160 1.00 98.88 269 GLU A CA 1
ATOM 2108 C C . GLU A 1 269 ? -4.487 -11.123 -9.930 1.00 98.88 269 GLU A C 1
ATOM 2110 O O . GLU A 1 269 ? -3.322 -11.419 -9.671 1.00 98.88 269 GLU A O 1
ATOM 2115 N N . ALA A 1 270 ? -4.807 -10.181 -10.822 1.00 98.94 270 ALA A N 1
ATOM 2116 C CA . ALA A 1 270 ? -3.817 -9.453 -11.603 1.00 98.94 270 ALA A CA 1
ATOM 2117 C C . ALA A 1 270 ? -2.892 -8.605 -10.712 1.00 98.94 270 ALA A C 1
ATOM 2119 O O . ALA A 1 270 ? -1.679 -8.599 -10.920 1.00 98.94 270 ALA A O 1
ATOM 2120 N N . PHE A 1 271 ? -3.435 -7.942 -9.684 1.00 98.94 271 PHE A N 1
ATOM 2121 C CA . PHE A 1 271 ? -2.637 -7.245 -8.674 1.00 98.94 271 PHE A CA 1
ATOM 2122 C C . PHE A 1 271 ? -1.645 -8.195 -7.996 1.00 98.94 271 PHE A C 1
ATOM 2124 O O . PHE A 1 271 ? -0.441 -7.932 -8.006 1.00 98.94 271 PHE A O 1
ATOM 2131 N N . ILE A 1 272 ? -2.117 -9.327 -7.465 1.00 98.81 272 ILE A N 1
ATOM 2132 C CA . ILE A 1 272 ? -1.249 -10.278 -6.765 1.00 98.81 272 ILE A CA 1
ATOM 2133 C C . ILE A 1 272 ? -0.222 -10.915 -7.703 1.00 98.81 272 ILE A C 1
ATOM 2135 O O . ILE A 1 272 ? 0.940 -11.042 -7.312 1.00 98.81 272 ILE A O 1
ATOM 2139 N N . GLU A 1 273 ? -0.605 -11.268 -8.930 1.00 98.81 273 GLU A N 1
ATOM 2140 C CA . GLU A 1 273 ? 0.318 -11.733 -9.970 1.00 98.81 273 GLU A CA 1
ATOM 2141 C C . GLU A 1 273 ? 1.485 -10.749 -10.127 1.00 98.81 273 GLU A C 1
ATOM 2143 O O . GLU A 1 273 ? 2.647 -11.149 -10.050 1.00 98.81 273 GLU A O 1
ATOM 2148 N N . GLY A 1 274 ? 1.182 -9.450 -10.226 1.00 98.69 274 GLY A N 1
ATOM 2149 C CA . GLY A 1 274 ? 2.188 -8.395 -10.308 1.00 98.69 274 GLY A CA 1
ATOM 2150 C C . GLY A 1 274 ? 3.124 -8.358 -9.095 1.00 98.69 274 GLY A C 1
ATOM 2151 O O . GLY A 1 274 ? 4.343 -8.276 -9.254 1.00 98.69 274 GLY A O 1
ATOM 2152 N N . THR A 1 275 ? 2.578 -8.502 -7.881 1.00 98.50 275 THR A N 1
ATOM 2153 C CA . THR A 1 275 ? 3.374 -8.508 -6.635 1.00 98.50 275 THR A CA 1
ATOM 2154 C C . THR A 1 275 ? 4.306 -9.716 -6.484 1.00 98.50 275 THR A C 1
ATOM 2156 O O . THR A 1 275 ? 5.168 -9.716 -5.609 1.00 98.50 275 THR A O 1
ATOM 2159 N N . ARG A 1 276 ? 4.137 -10.765 -7.297 1.00 97.88 276 ARG A N 1
ATOM 2160 C CA . ARG A 1 276 ? 4.902 -12.020 -7.195 1.00 97.88 276 ARG A CA 1
ATOM 2161 C C . ARG A 1 276 ? 6.001 -12.165 -8.246 1.00 97.88 276 ARG A C 1
ATOM 2163 O O . ARG A 1 276 ? 6.770 -13.118 -8.173 1.00 97.88 276 ARG A O 1
ATOM 2170 N N . LEU A 1 277 ? 6.102 -11.244 -9.208 1.00 97.69 277 LEU A N 1
ATOM 2171 C CA . LEU A 1 277 ? 7.130 -11.317 -10.258 1.00 97.69 277 LEU A CA 1
ATOM 2172 C C . LEU A 1 277 ? 8.555 -11.103 -9.734 1.00 97.69 277 LEU A C 1
ATOM 2174 O O . LEU A 1 277 ? 9.515 -11.606 -10.322 1.00 97.69 277 LEU A O 1
ATOM 2178 N N . ILE A 1 278 ? 8.692 -10.346 -8.646 1.00 97.44 278 ILE A N 1
ATOM 2179 C CA . ILE A 1 278 ? 9.962 -10.130 -7.952 1.00 97.44 278 ILE A CA 1
ATOM 2180 C C . ILE A 1 278 ? 9.972 -11.049 -6.722 1.00 97.44 278 ILE A C 1
ATOM 2182 O O . ILE A 1 278 ? 9.046 -10.947 -5.911 1.00 97.44 278 ILE A O 1
ATOM 2186 N N . PRO A 1 279 ? 10.981 -11.929 -6.565 1.00 95.69 279 PRO A N 1
ATOM 2187 C CA . PRO A 1 279 ? 11.066 -12.854 -5.437 1.00 95.69 279 PRO A CA 1
ATOM 2188 C C . PRO A 1 279 ? 10.958 -12.166 -4.066 1.00 95.69 279 PRO A C 1
ATOM 2190 O O . PRO A 1 279 ? 11.371 -11.020 -3.882 1.00 95.69 279 PRO A O 1
ATOM 2193 N N . GLU A 1 280 ? 10.389 -12.875 -3.089 1.00 93.88 280 GLU A N 1
ATOM 2194 C CA . GLU A 1 280 ? 10.117 -12.352 -1.738 1.00 93.88 280 GLU A CA 1
ATOM 2195 C C . GLU A 1 280 ? 11.400 -12.086 -0.932 1.00 93.88 280 GLU A C 1
ATOM 2197 O O . GLU A 1 280 ? 11.424 -11.227 -0.054 1.00 93.88 280 GLU A O 1
ATOM 2202 N N . ASP A 1 281 ? 12.477 -12.809 -1.226 1.00 91.06 281 ASP A N 1
ATOM 2203 C CA . ASP A 1 281 ? 13.793 -12.668 -0.597 1.00 91.06 281 ASP A CA 1
ATOM 2204 C C . ASP A 1 281 ? 14.637 -11.538 -1.209 1.00 91.06 281 ASP A C 1
ATOM 2206 O O . ASP A 1 281 ? 15.740 -11.262 -0.740 1.00 91.06 281 ASP A O 1
ATOM 2210 N N . VAL A 1 282 ? 14.113 -10.852 -2.228 1.00 93.00 282 VAL A N 1
ATOM 2211 C CA . VAL A 1 282 ? 14.808 -9.782 -2.940 1.00 93.00 282 VAL A CA 1
ATOM 2212 C C . VAL A 1 282 ? 14.284 -8.405 -2.522 1.00 93.00 282 VAL A C 1
ATOM 2214 O O . VAL A 1 282 ? 13.085 -8.119 -2.602 1.00 93.00 282 VAL A O 1
ATOM 2217 N N . ARG A 1 283 ? 15.219 -7.516 -2.164 1.00 92.44 283 ARG A N 1
ATOM 2218 C CA . ARG A 1 283 ? 15.026 -6.058 -2.102 1.00 92.44 283 ARG A CA 1
ATOM 2219 C C . ARG A 1 283 ? 15.825 -5.421 -3.240 1.00 92.44 283 ARG A C 1
ATOM 2221 O O . ARG A 1 283 ? 17.051 -5.345 -3.133 1.00 92.44 283 ARG A O 1
ATOM 2228 N N . PRO A 1 284 ? 15.192 -5.078 -4.370 1.00 94.31 284 PRO A N 1
ATOM 2229 C CA . PRO A 1 284 ? 15.929 -4.567 -5.508 1.00 94.31 284 PRO A CA 1
ATOM 2230 C C . PRO A 1 284 ? 16.170 -3.057 -5.357 1.00 94.31 284 PRO A C 1
ATOM 2232 O O . PRO A 1 284 ? 15.344 -2.327 -4.819 1.00 94.31 284 PRO A O 1
ATOM 2235 N N . GLU A 1 285 ? 17.297 -2.577 -5.867 1.00 95.75 285 GLU A N 1
ATOM 2236 C CA . GLU A 1 285 ? 17.605 -1.154 -5.951 1.00 95.75 285 GLU A CA 1
ATOM 2237 C C . GLU A 1 285 ? 16.945 -0.562 -7.197 1.00 95.75 285 GLU A C 1
ATOM 2239 O O . GLU A 1 285 ? 17.174 -1.028 -8.318 1.00 95.75 285 GLU A O 1
ATOM 2244 N N . PHE A 1 286 ? 16.127 0.473 -7.018 1.00 96.75 286 PHE A N 1
ATOM 2245 C CA . PHE A 1 286 ? 15.459 1.143 -8.126 1.00 96.75 286 PHE A CA 1
ATOM 2246 C C . PHE A 1 286 ? 16.444 1.882 -9.050 1.00 96.75 286 PHE A C 1
ATOM 2248 O O . PHE A 1 286 ? 17.346 2.586 -8.608 1.00 96.75 286 PHE A O 1
ATOM 2255 N N . GLN A 1 287 ? 16.195 1.798 -10.357 1.00 97.06 287 GLN A N 1
ATOM 2256 C CA . GLN A 1 287 ? 16.892 2.536 -11.402 1.00 97.06 287 GLN A CA 1
ATOM 2257 C C . GLN A 1 287 ? 15.885 3.100 -12.414 1.00 97.06 287 GLN A C 1
ATOM 2259 O O . GLN A 1 287 ? 15.185 2.362 -13.118 1.00 97.06 287 GLN A O 1
ATOM 2264 N N . ASN A 1 288 ? 15.824 4.424 -12.545 1.00 96.88 288 ASN A N 1
ATOM 2265 C CA . ASN A 1 288 ? 15.012 5.045 -13.588 1.00 96.88 288 ASN A CA 1
ATOM 2266 C C . ASN A 1 288 ? 15.681 4.868 -14.954 1.00 96.88 288 ASN A C 1
ATOM 2268 O O . ASN A 1 288 ? 16.910 4.892 -15.049 1.00 96.88 288 ASN A O 1
ATOM 2272 N N . ALA A 1 289 ? 14.906 4.731 -16.031 1.00 97.31 289 ALA A N 1
ATOM 2273 C CA . ALA A 1 289 ? 15.484 4.809 -17.371 1.00 97.31 289 ALA A CA 1
ATOM 2274 C C . ALA A 1 289 ? 16.228 6.142 -17.562 1.00 97.31 289 ALA A C 1
ATOM 2276 O O . ALA A 1 289 ? 15.860 7.152 -16.965 1.00 97.31 289 ALA A O 1
ATOM 2277 N N . THR A 1 290 ? 17.264 6.121 -18.403 1.00 96.62 290 THR A N 1
ATOM 2278 C CA . THR A 1 290 ? 18.154 7.247 -18.737 1.00 96.62 290 THR A CA 1
ATOM 2279 C C . THR A 1 290 ? 19.070 7.740 -17.615 1.00 96.62 290 THR A C 1
ATOM 2281 O O . THR A 1 290 ? 19.853 8.660 -17.851 1.00 96.62 290 THR A O 1
ATOM 2284 N N . TRP A 1 291 ? 19.019 7.166 -16.408 1.00 97.44 291 TRP A N 1
ATOM 2285 C CA . TRP A 1 291 ? 20.050 7.429 -15.401 1.00 97.44 291 TRP A CA 1
ATOM 2286 C C . TRP A 1 291 ? 21.399 6.829 -15.824 1.00 97.44 291 TRP A C 1
ATOM 2288 O O . TRP A 1 291 ? 21.408 5.785 -16.483 1.00 97.44 291 TRP A O 1
ATOM 2298 N N . PRO A 1 292 ? 22.540 7.426 -15.422 1.00 97.38 292 PRO A N 1
ATOM 2299 C CA . PRO A 1 292 ? 23.866 6.932 -15.800 1.00 97.38 292 PRO A CA 1
ATOM 2300 C C . PRO A 1 292 ? 24.110 5.461 -15.443 1.00 97.38 292 PRO A C 1
ATOM 2302 O O . PRO A 1 292 ? 24.760 4.751 -16.200 1.00 97.38 292 PRO A O 1
ATOM 2305 N N . THR A 1 293 ? 23.549 4.992 -14.328 1.00 95.62 293 THR A N 1
ATOM 2306 C CA . THR A 1 293 ? 23.664 3.621 -13.800 1.00 95.62 293 THR A CA 1
ATOM 2307 C C . THR A 1 293 ? 22.564 2.675 -14.283 1.00 95.62 293 THR A C 1
ATOM 2309 O O . THR A 1 293 ? 22.604 1.478 -13.999 1.00 95.62 293 THR A O 1
ATOM 2312 N N . SER A 1 294 ? 21.576 3.184 -15.021 1.00 97.69 294 SER A N 1
ATOM 2313 C CA . SER A 1 294 ? 20.375 2.432 -15.372 1.00 97.69 294 SER A CA 1
ATOM 2314 C C . SER A 1 294 ? 20.657 1.263 -16.317 1.00 97.69 294 SER A C 1
ATOM 2316 O O . SER A 1 294 ? 21.455 1.413 -17.247 1.00 97.69 294 SER A O 1
ATOM 2318 N N . PRO A 1 295 ? 19.935 0.136 -16.192 1.00 98.38 295 PRO A N 1
ATOM 2319 C CA . PRO A 1 295 ? 19.888 -0.884 -17.237 1.00 98.38 295 PRO A CA 1
ATOM 2320 C C . PRO A 1 295 ? 19.382 -0.362 -18.587 1.00 98.38 295 PRO A C 1
ATOM 2322 O O . PRO A 1 295 ? 19.714 -0.925 -19.628 1.00 98.38 295 PRO A O 1
ATOM 2325 N N . VAL A 1 296 ? 18.581 0.709 -18.588 1.00 98.56 296 VAL A N 1
ATOM 2326 C CA . VAL A 1 296 ? 17.927 1.251 -19.785 1.00 98.56 296 VAL A CA 1
ATOM 2327 C C . VAL A 1 296 ? 18.478 2.635 -20.108 1.00 98.56 296 VAL A C 1
ATOM 2329 O O . VAL A 1 296 ? 18.178 3.609 -19.417 1.00 98.56 296 VAL A O 1
ATOM 2332 N N . ARG A 1 297 ? 19.229 2.749 -21.210 1.00 98.31 297 ARG A N 1
ATOM 2333 C CA . ARG A 1 297 ? 19.744 4.035 -21.710 1.00 98.31 297 ARG A CA 1
ATOM 2334 C C . ARG A 1 297 ? 18.661 4.863 -22.381 1.00 98.31 297 ARG A C 1
ATOM 2336 O O . ARG A 1 297 ? 18.592 6.067 -22.162 1.00 98.31 297 ARG A O 1
ATOM 2343 N N . SER A 1 298 ? 17.839 4.238 -23.216 1.00 98.12 298 SER A N 1
ATOM 2344 C CA . SER A 1 298 ? 16.735 4.909 -23.903 1.00 98.12 298 SER A CA 1
ATOM 2345 C C . SER A 1 298 ? 15.645 3.921 -24.314 1.00 98.12 298 SER A C 1
ATOM 2347 O O . SER A 1 298 ? 15.828 2.707 -24.271 1.00 98.12 298 SER A O 1
ATOM 2349 N N . ALA A 1 299 ? 14.491 4.459 -24.696 1.00 98.25 299 ALA A N 1
ATOM 2350 C CA . ALA A 1 299 ? 13.387 3.734 -25.309 1.00 98.25 299 ALA A CA 1
ATOM 2351 C C . ALA A 1 299 ? 12.657 4.680 -26.275 1.00 98.25 299 ALA A C 1
ATOM 2353 O O . ALA A 1 299 ? 12.922 5.886 -26.297 1.00 98.25 299 ALA A O 1
ATOM 2354 N N . ARG A 1 300 ? 11.707 4.165 -27.058 1.00 97.75 300 ARG A N 1
ATOM 2355 C CA . ARG A 1 300 ? 10.833 4.957 -27.943 1.00 97.75 300 ARG A CA 1
ATOM 2356 C C . ARG A 1 300 ? 9.730 5.661 -27.147 1.00 97.75 300 ARG A C 1
ATOM 2358 O O . ARG A 1 300 ? 8.535 5.436 -27.377 1.00 97.75 300 ARG A O 1
ATOM 2365 N N . PHE A 1 301 ? 10.151 6.494 -26.197 1.00 96.44 301 PHE A N 1
ATOM 2366 C CA . PHE A 1 301 ? 9.266 7.314 -25.379 1.00 96.44 301 PHE A CA 1
ATOM 2367 C C . PHE A 1 301 ? 8.355 8.175 -26.262 1.00 96.44 301 PHE A C 1
ATOM 2369 O O . PHE A 1 301 ? 8.747 8.584 -27.355 1.00 96.44 301 PHE A O 1
ATOM 2376 N N . SER A 1 302 ? 7.124 8.409 -25.807 1.00 89.62 302 SER A N 1
ATOM 2377 C CA . SER A 1 302 ? 6.078 9.177 -26.512 1.00 89.62 302 SER A CA 1
ATOM 2378 C C . SER A 1 302 ? 5.534 8.549 -27.800 1.00 89.62 302 SER A C 1
ATOM 2380 O O . SER A 1 302 ? 4.512 9.012 -28.296 1.00 89.62 302 SER A O 1
ATOM 2382 N N . ARG A 1 303 ? 6.176 7.503 -28.339 1.00 91.75 303 ARG A N 1
ATOM 2383 C CA . ARG A 1 303 ? 5.701 6.780 -29.527 1.00 91.75 303 ARG A CA 1
ATOM 2384 C C . ARG A 1 303 ? 5.082 5.435 -29.167 1.00 91.75 303 ARG A C 1
ATOM 2386 O O . ARG A 1 303 ? 3.939 5.179 -29.517 1.00 91.75 303 ARG A O 1
ATOM 2393 N N . ASN A 1 304 ? 5.845 4.590 -28.472 1.00 95.81 304 ASN A N 1
ATOM 2394 C CA . ASN A 1 304 ? 5.461 3.194 -28.231 1.00 95.81 304 ASN A CA 1
ATOM 2395 C C . ASN A 1 304 ? 5.426 2.816 -26.748 1.00 95.81 304 ASN A C 1
ATOM 2397 O O . ASN A 1 304 ? 4.873 1.773 -26.415 1.00 95.81 304 ASN A O 1
ATOM 2401 N N . VAL A 1 305 ? 6.029 3.627 -25.876 1.00 97.19 305 VAL A N 1
ATOM 2402 C CA . VAL A 1 305 ? 6.057 3.420 -24.426 1.00 97.19 305 VAL A CA 1
ATOM 2403 C C . VAL A 1 305 ? 6.012 4.765 -23.717 1.00 97.19 305 VAL A C 1
ATOM 2405 O O . VAL A 1 305 ? 6.606 5.740 -24.182 1.00 97.19 305 VAL A O 1
ATOM 2408 N N . TRP A 1 306 ? 5.324 4.833 -22.583 1.00 96.56 306 TRP A N 1
ATOM 2409 C CA . TRP A 1 306 ? 5.262 6.058 -21.796 1.00 96.56 306 TRP A CA 1
ATOM 2410 C C . TRP A 1 306 ? 6.385 6.139 -20.755 1.00 96.56 306 TRP A C 1
ATOM 2412 O O . TRP A 1 306 ? 7.093 7.147 -20.689 1.00 96.56 306 TRP A O 1
ATOM 2422 N N . LYS A 1 307 ? 6.592 5.077 -19.967 1.00 97.50 307 LYS A N 1
ATOM 2423 C CA . LYS A 1 307 ? 7.652 5.001 -18.947 1.00 97.50 307 LYS A CA 1
ATOM 2424 C C . LYS A 1 307 ? 8.345 3.647 -18.955 1.00 97.50 307 LYS A C 1
ATOM 2426 O O . LYS A 1 307 ? 7.729 2.633 -19.265 1.00 97.50 307 LYS A O 1
ATOM 2431 N N . VAL A 1 308 ? 9.624 3.648 -18.587 1.00 98.44 308 VAL A N 1
ATOM 2432 C CA . VAL A 1 308 ? 10.396 2.430 -18.343 1.00 98.44 308 VAL A CA 1
ATOM 2433 C C . VAL A 1 308 ? 11.111 2.571 -17.003 1.00 98.44 308 VAL A C 1
ATOM 2435 O O . VAL A 1 308 ? 11.822 3.551 -16.784 1.00 98.44 308 VAL A O 1
ATOM 2438 N N . TYR A 1 309 ? 10.909 1.602 -16.119 1.00 98.56 309 TYR A N 1
ATOM 2439 C CA . TYR A 1 309 ? 11.524 1.539 -14.794 1.00 98.56 309 TYR A CA 1
ATOM 2440 C C . TYR A 1 309 ? 12.293 0.237 -14.661 1.00 98.56 309 TYR A C 1
ATOM 2442 O O . TYR A 1 309 ? 11.860 -0.775 -15.206 1.00 98.56 309 TYR A O 1
ATOM 2450 N N . SER A 1 310 ? 13.410 0.245 -13.942 1.00 98.56 310 SER A N 1
ATOM 2451 C CA . SER A 1 310 ? 14.135 -0.978 -13.608 1.00 98.56 310 SER A CA 1
ATOM 2452 C C . SER A 1 310 ? 14.384 -1.067 -12.111 1.00 98.56 310 SER A C 1
ATOM 2454 O O . SER A 1 310 ? 14.413 -0.046 -11.430 1.00 98.56 310 SER A O 1
ATOM 2456 N N . ALA A 1 311 ? 14.584 -2.276 -11.606 1.00 97.69 311 ALA A N 1
ATOM 2457 C CA . ALA A 1 311 ? 15.173 -2.493 -10.295 1.00 97.69 311 ALA A CA 1
ATOM 2458 C C . ALA A 1 311 ? 16.142 -3.679 -10.351 1.00 97.69 311 ALA A C 1
ATOM 2460 O O . ALA A 1 311 ? 15.915 -4.628 -11.105 1.00 97.69 311 ALA A O 1
ATOM 2461 N N . VAL A 1 312 ? 17.250 -3.603 -9.616 1.00 98.00 312 VAL A N 1
ATOM 2462 C CA . VAL A 1 312 ? 18.397 -4.516 -9.760 1.00 98.00 312 VAL A CA 1
ATOM 2463 C C . VAL A 1 312 ? 18.882 -5.047 -8.413 1.00 98.00 312 VAL A C 1
ATOM 2465 O O . VAL A 1 312 ? 18.764 -4.386 -7.391 1.00 98.00 312 VAL A O 1
ATOM 2468 N N . THR A 1 313 ? 19.442 -6.253 -8.399 1.00 96.88 313 THR A N 1
ATOM 2469 C CA . THR A 1 313 ? 20.146 -6.832 -7.248 1.00 96.88 313 THR A CA 1
ATOM 2470 C C . THR A 1 313 ? 21.287 -7.723 -7.742 1.00 96.88 313 THR A C 1
ATOM 2472 O O . THR A 1 313 ? 21.084 -8.714 -8.452 1.00 96.88 313 THR A O 1
ATOM 2475 N N . GLY A 1 314 ? 22.527 -7.327 -7.443 1.00 96.00 314 GLY A N 1
ATOM 2476 C CA . GLY A 1 314 ? 23.714 -7.972 -8.009 1.00 96.00 314 GLY A CA 1
ATOM 2477 C C . GLY A 1 314 ? 23.690 -7.972 -9.544 1.00 96.00 314 GLY A C 1
ATOM 2478 O O . GLY A 1 314 ? 23.622 -6.917 -10.173 1.00 96.00 314 GLY A O 1
ATOM 2479 N N . SER A 1 315 ? 23.738 -9.159 -10.153 1.00 97.19 315 SER A N 1
ATOM 2480 C CA . SER A 1 315 ? 23.710 -9.360 -11.611 1.00 97.19 315 SER A CA 1
ATOM 2481 C C . SER A 1 315 ? 22.317 -9.654 -12.182 1.00 97.19 315 SER A C 1
ATOM 2483 O O . SER A 1 315 ? 22.201 -9.980 -13.362 1.00 97.19 315 SER A O 1
ATOM 2485 N N . ARG A 1 316 ? 21.255 -9.558 -11.373 1.00 98.00 316 ARG A N 1
ATOM 2486 C CA . ARG A 1 316 ? 19.863 -9.804 -11.781 1.00 98.00 316 ARG A CA 1
ATOM 2487 C C . ARG A 1 316 ? 19.036 -8.531 -11.647 1.00 98.00 316 ARG A C 1
ATOM 2489 O O . ARG A 1 316 ? 19.325 -7.682 -10.810 1.00 98.00 316 ARG A O 1
ATOM 2496 N N . GLY A 1 317 ? 17.980 -8.408 -12.436 1.00 98.19 317 GLY A N 1
ATOM 2497 C CA . GLY A 1 317 ? 17.042 -7.305 -12.299 1.00 98.19 317 GLY A CA 1
ATOM 2498 C C . GLY A 1 317 ? 15.728 -7.535 -13.028 1.00 98.19 317 GLY A C 1
ATOM 2499 O O . GLY A 1 317 ? 15.517 -8.561 -13.681 1.00 98.19 317 GLY A O 1
ATOM 2500 N N . TRP A 1 318 ? 14.867 -6.529 -12.941 1.00 98.69 318 TRP A N 1
ATOM 2501 C CA . TRP A 1 318 ? 13.557 -6.486 -13.572 1.00 98.69 318 TRP A CA 1
ATOM 2502 C C . TRP A 1 318 ? 13.359 -5.127 -14.223 1.00 98.69 318 TRP A C 1
ATOM 2504 O O . TRP A 1 318 ? 13.696 -4.106 -13.627 1.00 98.69 318 TRP A O 1
ATOM 2514 N N . THR A 1 319 ? 12.775 -5.105 -15.416 1.00 98.75 319 THR A N 1
ATOM 2515 C CA . THR A 1 319 ? 12.425 -3.865 -16.116 1.00 98.75 319 THR A CA 1
ATOM 2516 C C . THR A 1 319 ? 10.957 -3.885 -16.500 1.00 98.75 319 THR A C 1
ATOM 2518 O O . THR A 1 319 ? 10.478 -4.851 -17.085 1.00 98.75 319 THR A O 1
ATOM 2521 N N . VAL A 1 320 ? 10.240 -2.806 -16.210 1.00 98.62 320 VAL A N 1
ATOM 2522 C CA . VAL A 1 320 ? 8.827 -2.619 -16.543 1.00 98.62 320 VAL A CA 1
ATOM 2523 C C . VAL A 1 320 ? 8.711 -1.535 -17.595 1.00 98.62 320 VAL A C 1
ATOM 2525 O O . VAL A 1 320 ? 9.151 -0.410 -17.368 1.00 98.62 320 VAL A O 1
ATOM 2528 N N . ALA A 1 321 ? 8.089 -1.859 -18.724 1.00 98.50 321 ALA A N 1
ATOM 2529 C CA . ALA A 1 321 ? 7.670 -0.897 -19.732 1.00 98.50 321 ALA A CA 1
ATOM 2530 C C . ALA A 1 321 ? 6.160 -0.658 -19.604 1.00 98.50 321 ALA A C 1
ATOM 2532 O O . ALA A 1 321 ? 5.377 -1.600 -19.707 1.00 98.50 321 ALA A O 1
ATOM 2533 N N . LEU A 1 322 ? 5.769 0.593 -19.363 1.00 97.81 322 LEU A N 1
ATOM 2534 C CA . LEU A 1 322 ? 4.417 1.018 -18.999 1.00 97.81 322 LEU A CA 1
ATOM 2535 C C . LEU A 1 322 ? 3.823 1.946 -20.067 1.00 97.81 322 LEU A C 1
ATOM 2537 O O . LEU A 1 322 ? 4.520 2.8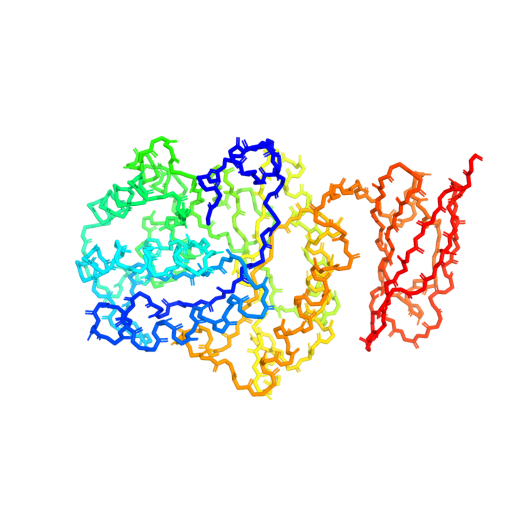22 -20.590 1.00 97.81 322 LEU A O 1
ATOM 2541 N N . GLY A 1 323 ? 2.530 1.794 -20.354 1.00 97.06 323 GLY A N 1
ATOM 2542 C CA . GLY A 1 323 ? 1.837 2.527 -21.415 1.00 97.06 323 GLY A CA 1
ATOM 2543 C C . GLY A 1 323 ? 2.302 2.106 -22.806 1.00 97.06 323 GLY A C 1
ATOM 2544 O O . GLY A 1 323 ? 2.696 2.949 -23.610 1.00 97.06 323 GLY A O 1
ATOM 2545 N N . LEU A 1 324 ? 2.351 0.795 -23.050 1.00 97.25 324 LEU A N 1
ATOM 2546 C CA . LEU A 1 324 ? 2.781 0.216 -24.320 1.00 97.25 324 LEU A CA 1
ATOM 2547 C C . LEU A 1 324 ? 1.707 0.319 -25.408 1.00 97.25 324 LEU A C 1
ATOM 2549 O O . LEU A 1 324 ? 0.566 -0.089 -25.209 1.00 97.25 324 LEU A O 1
ATOM 2553 N N . HIS A 1 325 ? 2.126 0.767 -26.591 1.00 95.81 325 HIS A N 1
ATOM 2554 C CA . HIS A 1 325 ? 1.326 0.776 -27.826 1.00 95.81 325 HIS A CA 1
ATOM 2555 C C . HIS A 1 325 ? 2.011 0.022 -28.982 1.00 95.81 325 HIS A C 1
ATOM 2557 O O . HIS A 1 325 ? 1.505 -0.018 -30.100 1.00 95.81 325 HIS A O 1
ATOM 2563 N N . GLY A 1 326 ? 3.179 -0.567 -28.724 1.00 95.44 326 GLY A N 1
ATOM 2564 C CA . GLY A 1 326 ? 3.980 -1.316 -29.686 1.00 95.44 326 GLY A CA 1
ATOM 2565 C C . GLY A 1 326 ? 5.324 -1.712 -29.078 1.00 95.44 326 GLY A C 1
ATOM 2566 O O . GLY A 1 326 ? 5.499 -1.669 -27.861 1.00 95.44 326 GLY A O 1
ATOM 2567 N N . ASP A 1 327 ? 6.297 -2.067 -29.918 1.00 96.81 327 ASP A N 1
ATOM 2568 C CA . ASP A 1 327 ? 7.658 -2.369 -29.462 1.00 96.81 327 ASP A CA 1
ATOM 2569 C C . ASP A 1 327 ? 8.294 -1.139 -28.777 1.00 96.81 327 ASP A C 1
ATOM 2571 O O . ASP A 1 327 ? 8.508 -0.119 -29.452 1.00 96.81 327 ASP A O 1
ATOM 2575 N N . PRO A 1 328 ? 8.635 -1.211 -27.472 1.00 97.56 328 PRO A N 1
ATOM 2576 C CA . PRO A 1 328 ? 9.202 -0.078 -26.753 1.00 97.56 328 PRO A CA 1
ATOM 2577 C C . PRO A 1 328 ? 10.580 0.331 -27.280 1.00 97.56 328 PRO A C 1
ATOM 2579 O O . PRO A 1 328 ? 11.024 1.435 -26.970 1.00 97.56 328 PRO A O 1
ATOM 2582 N N . GLY A 1 329 ? 11.260 -0.513 -28.070 1.00 97.94 329 GLY A N 1
ATOM 2583 C CA . GLY A 1 329 ? 12.585 -0.220 -28.612 1.00 97.94 329 GLY A CA 1
ATOM 2584 C C . GLY A 1 329 ? 13.591 0.104 -27.509 1.00 97.94 329 GLY A C 1
ATOM 2585 O O . GLY A 1 329 ? 14.301 1.104 -27.612 1.00 97.94 329 GLY A O 1
ATOM 2586 N N . ILE A 1 330 ? 13.578 -0.682 -26.424 1.00 98.56 330 ILE A N 1
ATOM 2587 C CA . ILE A 1 330 ? 14.473 -0.491 -25.278 1.00 98.56 330 ILE A CA 1
ATOM 2588 C C . ILE A 1 330 ? 15.915 -0.688 -25.736 1.00 98.56 330 ILE A C 1
ATOM 2590 O O . ILE A 1 330 ? 16.275 -1.716 -26.307 1.00 98.56 330 ILE A O 1
ATOM 2594 N N . VAL A 1 331 ? 16.742 0.305 -25.435 1.00 98.50 331 VAL A N 1
ATOM 2595 C CA . VAL A 1 331 ? 18.181 0.280 -25.644 1.00 98.50 331 VAL A CA 1
ATOM 2596 C C . VAL A 1 331 ? 18.845 0.057 -24.291 1.00 98.50 331 VAL A C 1
ATOM 2598 O O . VAL A 1 331 ? 18.909 0.964 -23.456 1.00 98.50 331 VAL A O 1
ATOM 2601 N N . TRP A 1 332 ? 19.325 -1.165 -24.084 1.00 98.50 332 TRP A N 1
ATOM 2602 C CA . TRP A 1 332 ? 19.999 -1.584 -22.858 1.00 98.50 332 TRP A CA 1
ATOM 2603 C C . TRP A 1 332 ? 21.404 -0.977 -22.737 1.00 98.50 332 TRP A C 1
ATOM 2605 O O . TRP A 1 332 ? 22.013 -0.582 -23.737 1.00 98.50 332 TRP A O 1
ATOM 2615 N N . ALA A 1 333 ? 21.909 -0.859 -21.510 1.00 98.25 333 ALA A N 1
ATOM 2616 C CA . ALA A 1 333 ? 23.210 -0.266 -21.211 1.00 98.25 333 ALA A CA 1
ATOM 2617 C C . ALA A 1 333 ? 23.846 -0.845 -19.943 1.00 98.25 333 ALA A C 1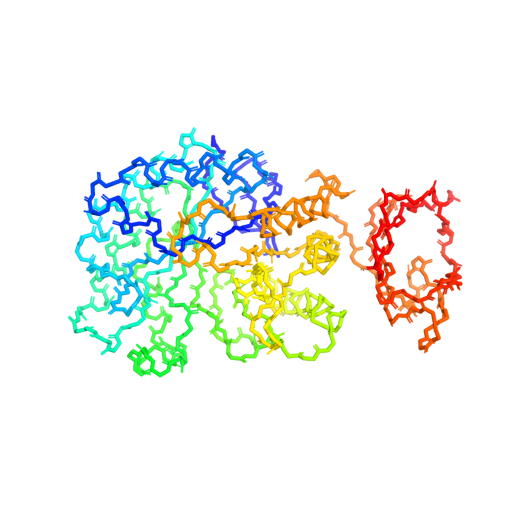
ATOM 2619 O O . ALA A 1 333 ? 23.269 -1.689 -19.264 1.00 98.25 333 ALA A O 1
ATOM 2620 N N . ASN A 1 334 ? 25.065 -0.393 -19.631 1.00 97.69 334 ASN A N 1
ATOM 2621 C CA . ASN A 1 334 ? 25.791 -0.741 -18.403 1.00 97.69 334 ASN A CA 1
ATOM 2622 C C . ASN A 1 334 ? 26.017 -2.252 -18.201 1.00 97.69 334 ASN A C 1
ATOM 2624 O O . ASN A 1 334 ? 26.117 -2.735 -17.072 1.00 97.69 334 ASN A O 1
ATOM 2628 N N . GLY A 1 335 ? 26.117 -2.990 -19.311 1.00 97.56 335 GLY A N 1
ATOM 2629 C CA . GLY A 1 335 ? 26.293 -4.444 -19.327 1.00 97.56 335 GLY A CA 1
ATOM 2630 C C . GLY A 1 335 ? 25.008 -5.236 -19.079 1.00 97.56 335 GLY A C 1
ATOM 2631 O O . GLY A 1 335 ? 25.075 -6.459 -19.010 1.00 97.56 335 GLY A O 1
ATOM 2632 N N . TRP A 1 336 ? 23.857 -4.570 -18.941 1.00 98.50 336 TRP A N 1
ATOM 2633 C CA . TRP A 1 336 ? 22.561 -5.224 -18.797 1.00 98.50 336 TRP A CA 1
ATOM 2634 C C . TRP A 1 336 ? 21.985 -5.648 -20.143 1.00 98.50 336 TRP A C 1
ATOM 2636 O O . TRP A 1 336 ? 22.151 -4.962 -21.153 1.00 98.50 336 TRP A O 1
ATOM 2646 N N . GLU A 1 337 ? 21.258 -6.758 -20.135 1.00 98.38 337 GLU A N 1
ATOM 2647 C CA . GLU A 1 337 ? 20.520 -7.271 -21.283 1.00 98.38 337 GLU A CA 1
ATOM 2648 C C . GLU A 1 337 ? 19.248 -8.013 -20.834 1.00 98.38 337 GLU A C 1
ATOM 2650 O O . GLU A 1 337 ? 19.163 -8.442 -19.676 1.00 98.38 337 GLU A O 1
ATOM 2655 N N . PRO A 1 338 ? 18.234 -8.157 -21.708 1.00 98.12 338 PRO A N 1
ATOM 2656 C CA . PRO A 1 338 ? 17.022 -8.880 -21.370 1.00 98.12 338 PRO A CA 1
ATOM 2657 C C . PRO A 1 338 ? 17.307 -10.382 -21.345 1.00 98.12 338 PRO A C 1
ATOM 2659 O O . PRO A 1 338 ? 17.756 -10.954 -22.334 1.00 98.12 338 PRO A O 1
ATOM 2662 N N . ALA A 1 339 ? 16.984 -11.022 -20.226 1.00 97.94 339 ALA A N 1
ATOM 2663 C CA . ALA A 1 339 ? 17.031 -12.473 -20.072 1.00 97.94 339 ALA A CA 1
ATOM 2664 C C . ALA A 1 339 ? 15.721 -13.144 -20.529 1.00 97.94 339 ALA A C 1
ATOM 2666 O O . ALA A 1 339 ? 15.699 -14.334 -20.829 1.00 97.94 339 ALA A O 1
ATOM 2667 N N . GLY A 1 340 ? 14.620 -12.388 -20.584 1.00 98.12 340 GLY A N 1
ATOM 2668 C CA . GLY A 1 340 ? 13.325 -12.867 -21.064 1.00 98.12 340 GLY A CA 1
ATOM 2669 C C . GLY A 1 340 ? 12.174 -11.939 -20.682 1.00 98.12 340 GLY A C 1
ATOM 2670 O O . GLY A 1 340 ? 12.341 -11.009 -19.891 1.00 98.12 340 GLY A O 1
ATOM 2671 N N . VAL A 1 341 ? 10.990 -12.195 -21.239 1.00 98.50 341 VAL A N 1
ATOM 2672 C CA . VAL A 1 341 ? 9.739 -11.547 -20.816 1.00 98.50 341 VAL A CA 1
ATOM 2673 C C . VAL A 1 341 ? 9.111 -12.405 -19.722 1.00 98.50 341 VAL A C 1
ATOM 2675 O O . VAL A 1 341 ? 8.841 -13.580 -19.945 1.00 98.50 341 VAL A O 1
ATOM 2678 N N . LEU A 1 342 ? 8.898 -11.823 -18.541 1.00 98.38 342 LEU A N 1
ATOM 2679 C CA . LEU A 1 342 ? 8.259 -12.505 -17.412 1.00 98.38 342 LEU A CA 1
ATOM 2680 C C . LEU A 1 342 ? 6.737 -12.470 -17.516 1.00 98.38 342 LEU A C 1
ATOM 2682 O O . LEU A 1 342 ? 6.072 -13.435 -17.156 1.00 98.38 342 LEU A O 1
ATOM 2686 N N . ALA A 1 343 ? 6.195 -11.345 -17.977 1.00 98.44 343 ALA A N 1
ATOM 2687 C CA . ALA A 1 343 ? 4.763 -11.137 -18.101 1.00 98.44 343 ALA A CA 1
ATOM 2688 C C . ALA A 1 343 ? 4.459 -10.016 -19.098 1.00 98.44 343 ALA A C 1
ATOM 2690 O O . ALA A 1 343 ? 5.220 -9.052 -19.236 1.00 98.44 343 ALA A O 1
ATOM 2691 N N . GLU A 1 344 ? 3.310 -10.126 -19.756 1.00 98.31 344 GLU A N 1
ATOM 2692 C CA . GLU A 1 344 ? 2.776 -9.114 -20.659 1.00 98.31 344 GLU A CA 1
ATOM 2693 C C . GLU A 1 344 ? 1.256 -9.040 -20.509 1.00 98.31 344 GLU A C 1
ATOM 2695 O O . GLU A 1 344 ? 0.566 -10.059 -20.495 1.00 98.31 344 GLU A O 1
ATOM 2700 N N . LYS A 1 345 ? 0.742 -7.817 -20.381 1.00 98.25 345 LYS A N 1
ATOM 2701 C CA . LYS A 1 345 ? -0.686 -7.487 -20.371 1.00 98.25 345 LYS A CA 1
ATOM 2702 C C . LYS A 1 345 ? -0.905 -6.250 -21.252 1.00 98.25 345 LYS A C 1
ATOM 2704 O O . LYS A 1 345 ? 0.071 -5.573 -21.589 1.00 98.25 345 LYS A O 1
ATOM 2709 N N . PRO A 1 346 ? -2.149 -5.918 -21.642 1.00 98.06 346 PRO A N 1
ATOM 2710 C CA . PRO A 1 346 ? -2.415 -4.700 -22.402 1.00 98.06 346 PRO A CA 1
ATOM 2711 C C . PRO A 1 346 ? -1.729 -3.480 -21.771 1.00 98.06 346 PRO A C 1
ATOM 2713 O O . PRO A 1 346 ? -1.933 -3.185 -20.601 1.00 98.06 346 PRO A O 1
ATOM 2716 N N . GLY A 1 347 ? -0.860 -2.811 -22.531 1.00 97.81 347 GLY A N 1
ATOM 2717 C CA . GLY A 1 347 ? -0.148 -1.609 -22.094 1.00 97.81 347 GLY A CA 1
ATOM 2718 C C . GLY A 1 347 ? 0.999 -1.798 -21.088 1.00 97.81 347 GLY A C 1
ATOM 2719 O O . GLY A 1 347 ? 1.622 -0.798 -20.730 1.00 97.81 347 GLY A O 1
ATOM 2720 N N . ILE A 1 348 ? 1.352 -3.018 -20.671 1.00 98.56 348 ILE A N 1
ATOM 2721 C CA . ILE A 1 348 ? 2.480 -3.261 -19.755 1.00 98.56 348 ILE A CA 1
ATOM 2722 C C . ILE A 1 348 ? 3.236 -4.555 -20.080 1.00 98.56 348 ILE A C 1
ATOM 2724 O O . ILE A 1 348 ? 2.645 -5.611 -20.287 1.00 98.56 348 ILE A O 1
ATOM 2728 N N . ARG A 1 349 ? 4.571 -4.487 -20.066 1.00 98.69 349 ARG A N 1
ATOM 2729 C CA . ARG A 1 349 ? 5.449 -5.658 -20.207 1.00 98.69 349 ARG A CA 1
ATOM 2730 C C . ARG A 1 349 ? 6.555 -5.625 -19.163 1.00 98.69 349 ARG A C 1
ATOM 2732 O O . ARG A 1 349 ? 7.160 -4.576 -18.936 1.00 98.69 349 ARG A O 1
ATOM 2739 N N . VAL A 1 350 ? 6.827 -6.779 -18.562 1.00 98.75 350 VAL A N 1
ATOM 2740 C CA . VAL A 1 350 ? 7.862 -6.967 -17.542 1.00 98.75 350 VAL A CA 1
ATOM 2741 C C . VAL A 1 350 ? 8.935 -7.905 -18.079 1.00 98.75 350 VAL A C 1
ATOM 2743 O O . VAL A 1 350 ? 8.641 -9.010 -18.530 1.00 98.75 350 VAL A O 1
ATOM 2746 N N . TYR A 1 351 ? 10.184 -7.467 -18.012 1.00 98.75 351 TYR A N 1
ATOM 2747 C CA . TYR A 1 351 ? 11.361 -8.214 -18.434 1.00 98.75 351 TYR A CA 1
ATOM 2748 C C . TYR A 1 351 ? 12.149 -8.675 -17.212 1.00 98.75 351 TYR A C 1
ATOM 2750 O O . TYR A 1 351 ? 12.325 -7.901 -16.270 1.00 98.75 351 TYR A O 1
ATOM 2758 N N . ALA A 1 352 ? 12.679 -9.893 -17.261 1.00 98.62 352 ALA A N 1
ATOM 2759 C CA . ALA A 1 352 ? 13.851 -10.255 -16.478 1.00 98.62 352 ALA A CA 1
ATOM 2760 C C . ALA A 1 352 ? 15.088 -9.731 -17.208 1.00 98.62 352 ALA A C 1
ATOM 2762 O O . ALA A 1 352 ? 15.177 -9.842 -18.434 1.00 98.62 352 ALA A O 1
ATOM 2763 N N . ILE A 1 353 ? 16.045 -9.184 -16.466 1.00 98.69 353 ILE A N 1
ATOM 2764 C CA . ILE A 1 353 ? 17.312 -8.694 -17.012 1.00 98.69 353 ILE A CA 1
ATOM 2765 C C . ILE A 1 353 ? 18.487 -9.283 -16.234 1.00 98.69 353 ILE A C 1
ATOM 2767 O O . ILE A 1 353 ? 18.371 -9.607 -15.048 1.00 98.69 353 ILE A O 1
ATOM 2771 N N . SER A 1 354 ? 19.626 -9.407 -16.902 1.00 98.31 354 SER A N 1
ATOM 2772 C CA . SER A 1 354 ? 20.880 -9.854 -16.300 1.00 98.31 354 SER A CA 1
ATOM 2773 C C . SER A 1 354 ? 22.033 -8.958 -16.720 1.00 98.31 354 SER A C 1
ATOM 2775 O O . SER A 1 354 ? 22.021 -8.405 -17.820 1.00 98.31 354 SER A O 1
ATOM 2777 N N . ARG A 1 355 ? 23.029 -8.816 -15.846 1.00 97.75 355 ARG A N 1
ATOM 2778 C CA . ARG A 1 355 ? 24.264 -8.092 -16.138 1.00 97.75 355 ARG A CA 1
ATOM 2779 C C . ARG A 1 355 ? 25.347 -9.082 -16.541 1.00 97.75 355 ARG A C 1
ATOM 2781 O O . ARG A 1 355 ? 25.596 -10.039 -15.807 1.00 97.75 355 ARG A O 1
ATOM 2788 N N . ARG A 1 356 ? 25.986 -8.848 -17.687 1.00 92.88 356 ARG A N 1
ATOM 2789 C CA . ARG A 1 356 ? 27.189 -9.589 -18.077 1.00 92.88 356 ARG A CA 1
ATOM 2790 C C . ARG A 1 356 ? 28.307 -9.339 -17.050 1.00 92.88 356 ARG A C 1
ATOM 2792 O O . ARG A 1 356 ? 28.349 -8.235 -16.500 1.00 92.88 356 ARG A O 1
ATOM 2799 N N . PRO A 1 357 ? 29.138 -10.355 -16.764 1.00 81.31 357 PRO A N 1
ATOM 2800 C CA . PRO A 1 357 ? 30.251 -10.236 -15.826 1.00 81.31 357 PRO A CA 1
ATOM 2801 C C . PRO A 1 357 ? 31.261 -9.161 -16.230 1.00 81.31 357 PRO A C 1
ATOM 2803 O O . PRO A 1 357 ? 31.369 -8.864 -17.445 1.00 81.31 357 PRO A O 1
#

Sequence (357 aa):
MRGRLAIDGRHFVYPDGRPFHWRGVTAFRLLDYVADGDEGKADAFLRWARANGFNLVRVLGSLCCWFDLQPHSAQAALPRLLEMAAQRDLYVEVVALAGTRMRAFDLEQHVRAVGEICGRIENCLVQIANEPYHPTQDPRLARTAYLTQLAGLLPDRVVYTLGASSSDRAHDPGGEYITRHLARGGEPWKMAARVRDLELLSAETDRPVVSGEPIGAYERADVGRRSDDPALFFAFGVLGRLFDVGTTFHMEDGLHAVVPRPNQQRCAEAFIEGTRLIPEDVRPEFQNATWPTSPVRSARFSRNVWKVYSAVTGSRGWTVALGLHGDPGIVWANGWEPAGVLAEKPGIRVYAISRRP